Protein AF-A0A6C0AVW4-F1 (afdb_monomer_lite)

Secondary structure (DSSP, 8-state):
-----GGGT--HHHHHHH-HHHHHHHTT-HHHHHHHIIIIITTTT--SSHHHHHHHHTS---EEEEEEEEEEEE---SSSEEEEEEEE-SSSHHHHHHHHT-TT--EEEEETTEEEEEEE--S--TTPEEEEEEEEEEEEEP------HHHHHHHHHHHHHHHHHHHHHHHHHHHHHHHHHHHHHHHHHH-HHHHHHHHHHHHHHHHHHHHHHHHHHHHHHHHHHHHHHHHHHHHHHHHHHHHHHHHHHHHHHHHHHHHHHHHHHHHHHHHHHHHHHHHHHHHHHHHHHHHHHHHHHHHHHHHHHHHHHTTGGGSHHHHHHHHHHHHHHHHIIIIIHHHHHHHHHHHHTTSPPPTTT--

Radius of gyration: 63.04 Å; chains: 1; bounding box: 127×91×155 Å

pLDDT: mean 77.59, std 15.19, range [29.34, 97.88]

Foldseek 3Di:
DPPDDCPVVADLVQQCVVDVVCCVVPNSDSVSSVVCCVPPVVVVVHDRDPVRVVVVVPPDDFFDLDKDKDAQKDQDDDPFKHWDDKDFAQDVVVVSVVLVVDRFFQWWKDAHRMIITMGGDRDDDPPMDGHHRIMIIGTDTDPDDPADPVNVVVVVVVVVVVVVVVVVVCVVCVVVVVVVVVLVVCCVVPNDVVSVVVVVVVVVVVVVVVVVVVVVVVVVVVVVVVVVVVVVVVVVVVVVVVVVVVVVVVVVVVVVVVVVVVVVVVVVVVVVVVVVVVVVVVVVVVVVLVVVVVVLVVVLVVVVVVCVVVVVVVDVVVVVVNVCSVCVSVCCVPPVVVVVVVVVVVVVVVDDDDPPPDD

Organism: NCBI:txid1070528

Sequence (359 aa):
MVVKNYTDEFDPNYYMNKYPDIKNAYGTNSCDLFTHFQNYGASEGRFLNYSVEKESELDNPTFSQNYMQFDDFRINNDSSNTKIETKNYSNNDDCIQHCNDLDDCVGFTKNSNKCHFYSGTVYPNDGIEYKKNRTTFIRERINNTVCDADCKKDKKLKTLEEKYQKSLYNYNQAPEQLKNTKKKIIILKNGETYYEELYRKELEKSINITVKKVLTENKKKVEDTKNSINDFKQKYVLYKNHLNNYLDDIDKNNKVFEKNLYDAMTDKELDARKSYYESKEVENISWYSRVFTVLFYIIFVIYLILFVLNSAFKVPLNIVFLLFMCFFPLIWARVFLKYILLITNYLYNQIPRNVYYDI

Structure (mmCIF, N/CA/C/O backbone):
data_AF-A0A6C0AVW4-F1
#
_entry.id   AF-A0A6C0AVW4-F1
#
loop_
_atom_site.group_PDB
_atom_site.id
_atom_site.type_symbol
_atom_site.label_atom_id
_atom_site.label_alt_id
_atom_site.label_comp_id
_atom_site.label_asym_id
_atom_site.label_entity_id
_atom_site.label_seq_id
_atom_site.pdbx_PDB_ins_code
_atom_site.Cartn_x
_atom_site.Cartn_y
_atom_site.Cartn_z
_atom_site.occupancy
_atom_site.B_iso_or_equiv
_atom_site.auth_seq_id
_atom_site.auth_comp_id
_atom_site.auth_asym_id
_atom_site.auth_atom_id
_atom_site.pdbx_PDB_model_num
ATOM 1 N N . MET A 1 1 ? -19.151 -62.316 29.301 1.00 29.34 1 MET A N 1
ATOM 2 C CA . MET A 1 1 ? -20.556 -62.180 28.870 1.00 29.34 1 MET A CA 1
ATOM 3 C C . MET A 1 1 ? -21.229 -61.270 29.884 1.00 29.34 1 MET A C 1
ATOM 5 O O . MET A 1 1 ? -21.312 -61.653 31.042 1.00 29.34 1 MET A O 1
ATOM 9 N N . VAL A 1 2 ? -21.559 -60.032 29.512 1.00 31.31 2 VAL A N 1
ATOM 10 C CA . VAL A 1 2 ? -22.310 -59.136 30.405 1.00 31.31 2 VAL A CA 1
ATOM 11 C C . VAL A 1 2 ? -23.770 -59.544 30.266 1.00 31.31 2 VAL A C 1
ATOM 13 O O . VAL A 1 2 ? -24.369 -59.318 29.219 1.00 31.31 2 VAL A O 1
ATOM 16 N N . VAL A 1 3 ? -24.313 -60.225 31.272 1.00 32.97 3 VAL A N 1
ATOM 17 C CA . VAL A 1 3 ? -25.746 -60.527 31.327 1.00 32.97 3 VAL A CA 1
ATOM 18 C C . VAL A 1 3 ? -26.436 -59.209 31.669 1.00 32.97 3 VAL A C 1
ATOM 20 O O . VAL A 1 3 ? -26.338 -58.734 32.798 1.00 32.97 3 VAL A O 1
ATOM 23 N N . LYS A 1 4 ? -27.039 -58.558 30.670 1.00 42.28 4 LYS A N 1
ATOM 24 C CA . LYS A 1 4 ? -27.804 -57.324 30.870 1.00 42.28 4 LYS A CA 1
ATOM 25 C C . LYS A 1 4 ? -29.120 -57.717 31.548 1.00 42.28 4 LYS A C 1
ATOM 27 O O . LYS A 1 4 ? -29.873 -58.523 31.006 1.00 42.28 4 LYS A O 1
ATOM 32 N N . ASN A 1 5 ? -29.343 -57.236 32.769 1.00 44.88 5 ASN A N 1
ATOM 33 C CA . ASN A 1 5 ? -30.506 -57.613 33.563 1.00 44.88 5 ASN A CA 1
ATOM 34 C C . ASN A 1 5 ? -31.672 -56.670 33.237 1.00 44.88 5 ASN A C 1
ATOM 36 O O . ASN A 1 5 ? -31.722 -55.552 33.732 1.00 44.88 5 ASN A O 1
ATOM 40 N N . TYR A 1 6 ? -32.571 -57.106 32.357 1.00 56.53 6 TYR A N 1
ATOM 41 C CA . TYR A 1 6 ? -33.683 -56.288 31.853 1.00 56.53 6 TYR A CA 1
ATOM 42 C C . TYR A 1 6 ? -34.902 -56.242 32.793 1.00 56.53 6 TYR A C 1
ATOM 44 O O . TYR A 1 6 ? -35.910 -55.634 32.441 1.00 56.53 6 TYR A O 1
ATOM 52 N N . THR A 1 7 ? -34.842 -56.897 33.959 1.00 58.69 7 THR A N 1
ATOM 53 C CA . THR A 1 7 ? -35.995 -57.063 34.865 1.00 58.69 7 THR A CA 1
ATOM 54 C C . THR A 1 7 ? -36.556 -55.745 35.376 1.00 58.69 7 THR A C 1
ATOM 56 O O . THR A 1 7 ? -37.761 -55.644 35.580 1.00 58.69 7 THR A O 1
ATOM 59 N N . ASP A 1 8 ? -35.696 -54.743 35.545 1.00 63.16 8 ASP A N 1
ATOM 60 C CA . ASP A 1 8 ? -36.067 -53.469 36.167 1.00 63.16 8 ASP A CA 1
ATOM 61 C C . ASP A 1 8 ? -36.452 -52.409 35.119 1.00 63.16 8 ASP A C 1
ATOM 63 O O . ASP A 1 8 ? -37.051 -51.389 35.452 1.00 63.16 8 ASP A O 1
ATOM 67 N N . GLU A 1 9 ? -36.124 -52.654 33.845 1.00 71.94 9 GLU A N 1
ATOM 68 C CA . GLU A 1 9 ? -36.379 -51.734 32.732 1.00 71.94 9 GLU A CA 1
ATOM 69 C C . GLU A 1 9 ? -37.579 -52.163 31.874 1.00 71.94 9 GLU A C 1
ATOM 71 O O . GLU A 1 9 ? -38.152 -51.332 31.172 1.00 71.94 9 GLU A O 1
ATOM 76 N N . PHE A 1 10 ? -37.976 -53.437 31.901 1.00 82.00 10 PHE A N 1
ATOM 77 C CA . PHE A 1 10 ? -39.089 -53.936 31.095 1.00 82.00 10 PHE A CA 1
ATOM 78 C C . PHE A 1 10 ? -40.441 -53.425 31.609 1.00 82.00 10 PHE A C 1
ATOM 80 O O . PHE A 1 10 ? -40.785 -53.632 32.771 1.00 82.00 10 PHE A O 1
ATOM 87 N N . ASP A 1 11 ? -41.234 -52.814 30.725 1.00 85.25 11 ASP A N 1
ATOM 88 C CA . ASP A 1 11 ? -42.606 -52.387 31.011 1.00 85.25 11 ASP A CA 1
ATOM 89 C C . ASP A 1 11 ? -43.602 -53.343 30.323 1.00 85.25 11 ASP A C 1
ATOM 91 O O . ASP A 1 11 ? -43.845 -53.222 29.115 1.00 85.25 11 ASP A O 1
ATOM 95 N N . PRO A 1 12 ? -44.226 -54.281 31.068 1.00 79.12 12 PRO A N 1
ATOM 96 C CA . PRO A 1 12 ? -45.157 -55.253 30.497 1.00 79.12 12 PRO A CA 1
ATOM 97 C C . PRO A 1 12 ? -46.402 -54.607 29.886 1.00 79.12 12 PRO A C 1
ATOM 99 O O . PRO A 1 12 ? -46.952 -55.124 28.912 1.00 79.12 12 PRO A O 1
ATOM 102 N N . ASN A 1 13 ? -46.852 -53.475 30.439 1.00 82.69 13 ASN A N 1
ATOM 103 C CA . ASN A 1 13 ? -48.046 -52.787 29.961 1.00 82.69 13 ASN A CA 1
ATOM 104 C C . ASN A 1 13 ? -47.770 -52.102 28.627 1.00 82.69 13 ASN A C 1
ATOM 106 O O . ASN A 1 13 ? -48.585 -52.204 27.708 1.00 82.69 13 ASN A O 1
ATOM 110 N N . TYR A 1 14 ? -46.624 -51.431 28.505 1.00 89.25 14 TYR A N 1
ATOM 111 C CA . TYR A 1 14 ? -46.171 -50.894 27.226 1.00 89.25 14 TYR A CA 1
ATOM 112 C C . TYR A 1 14 ? -45.995 -52.021 26.202 1.00 89.25 14 TYR A C 1
ATOM 114 O O . TYR A 1 14 ? -46.583 -51.957 25.124 1.00 89.25 14 TYR A O 1
ATOM 122 N N . TYR A 1 15 ? -45.266 -53.082 26.561 1.00 86.25 15 TYR A N 1
ATOM 123 C CA . TYR A 1 15 ? -44.901 -54.158 25.641 1.00 86.25 15 TYR A CA 1
ATOM 124 C C . TYR A 1 15 ? -46.129 -54.877 25.066 1.00 86.25 15 TYR A C 1
ATOM 126 O O . TYR A 1 15 ? -46.268 -55.029 23.854 1.00 86.25 15 TYR A O 1
ATOM 134 N N . MET A 1 16 ? -47.084 -55.237 25.925 1.00 84.69 16 MET A N 1
ATOM 135 C CA . MET A 1 16 ? -48.352 -55.841 25.513 1.00 84.69 16 MET A CA 1
ATOM 136 C C . MET A 1 16 ? -49.187 -54.905 24.627 1.00 84.69 16 MET A C 1
ATOM 138 O O . MET A 1 16 ? -49.785 -55.338 23.646 1.00 84.69 16 MET A O 1
ATOM 142 N N . ASN A 1 17 ? -49.305 -53.625 24.990 1.00 84.94 17 ASN A N 1
ATOM 143 C CA . ASN A 1 17 ? -50.178 -52.706 24.257 1.00 84.94 17 ASN A CA 1
ATOM 144 C C . ASN A 1 17 ? -49.566 -52.249 22.927 1.00 84.94 17 ASN A C 1
ATOM 146 O O . ASN A 1 17 ? -50.313 -51.962 21.993 1.00 84.94 17 ASN A O 1
ATOM 150 N N . LYS A 1 18 ? -48.233 -52.215 22.830 1.00 90.62 18 LYS A N 1
ATOM 151 C CA . LYS A 1 18 ? -47.502 -51.887 21.604 1.00 90.62 18 LYS A CA 1
ATOM 152 C C . LYS A 1 18 ? -47.524 -53.027 20.586 1.00 90.62 18 LYS A C 1
ATOM 154 O O . LYS A 1 18 ? -47.557 -52.749 19.389 1.00 90.62 18 LYS A O 1
ATOM 159 N N . TYR A 1 19 ? -47.518 -54.278 21.051 1.00 91.31 19 TYR A N 1
ATOM 160 C CA . TYR A 1 19 ? -47.409 -55.475 20.215 1.00 91.31 19 TYR A CA 1
ATOM 161 C C . TYR A 1 19 ? -48.664 -56.367 20.331 1.00 91.31 19 TYR A C 1
ATOM 163 O O . TYR A 1 19 ? -48.719 -57.262 21.182 1.00 91.31 19 TYR A O 1
ATOM 171 N N . PRO A 1 20 ? -49.699 -56.142 19.488 1.00 87.06 20 PRO A N 1
ATOM 172 C CA . PRO A 1 20 ? -50.978 -56.853 19.580 1.00 87.06 20 PRO A CA 1
ATOM 173 C C . PRO A 1 20 ? -50.872 -58.368 19.374 1.00 87.06 20 PRO A C 1
ATOM 175 O O . PRO A 1 20 ? -51.656 -59.126 19.937 1.00 87.06 20 PRO A O 1
ATOM 178 N N . ASP A 1 21 ? -49.909 -58.816 18.573 1.00 89.75 21 ASP A N 1
ATOM 179 C CA . ASP A 1 21 ? -49.608 -60.228 18.339 1.00 89.75 21 ASP A CA 1
ATOM 180 C C . ASP A 1 21 ? -49.142 -60.926 19.622 1.00 89.75 21 ASP A C 1
ATOM 182 O O . ASP A 1 21 ? -49.643 -61.996 19.969 1.00 89.75 21 ASP A O 1
ATOM 186 N N . ILE A 1 22 ? -48.274 -60.261 20.385 1.00 90.88 22 ILE A N 1
ATOM 187 C CA . ILE A 1 22 ? -47.802 -60.746 21.682 1.00 90.88 22 ILE A CA 1
ATOM 188 C C . ILE A 1 22 ? -48.943 -60.742 22.704 1.00 90.88 22 ILE A C 1
ATOM 190 O O . ILE A 1 22 ? -49.122 -61.719 23.431 1.00 90.88 22 ILE A O 1
ATOM 194 N N . LYS A 1 23 ? -49.777 -59.694 22.712 1.00 87.56 23 LYS A N 1
ATOM 195 C CA . LYS A 1 23 ? -50.974 -59.615 23.565 1.00 87.56 23 LYS A CA 1
ATOM 196 C C . LYS A 1 23 ? -51.958 -60.755 23.309 1.00 87.56 23 LYS A C 1
ATOM 198 O O . LYS A 1 23 ? -52.519 -61.296 24.257 1.00 87.56 23 LYS A O 1
ATOM 203 N N . ASN A 1 24 ? -52.163 -61.132 22.049 1.00 87.62 24 ASN A N 1
ATOM 204 C CA . ASN A 1 24 ? -53.071 -62.219 21.689 1.00 87.62 24 ASN A CA 1
ATOM 205 C C . ASN A 1 24 ? -52.519 -63.601 22.076 1.00 87.62 24 ASN A C 1
ATOM 207 O O . ASN A 1 24 ? -53.301 -64.480 22.429 1.00 87.62 24 ASN A O 1
ATOM 211 N N . ALA A 1 25 ? -51.197 -63.795 22.022 1.00 87.81 25 ALA A N 1
ATOM 212 C CA . ALA A 1 25 ? -50.555 -65.074 22.329 1.00 87.81 25 ALA A CA 1
ATOM 213 C C . ALA A 1 25 ? -50.309 -65.300 23.834 1.00 87.81 25 ALA A C 1
ATOM 215 O O . ALA A 1 25 ? -50.511 -66.408 24.325 1.00 87.81 25 ALA A O 1
ATOM 216 N N . TYR A 1 26 ? -49.893 -64.259 24.562 1.00 82.75 26 TYR A N 1
ATOM 217 C CA . TYR A 1 26 ? -49.435 -64.353 25.958 1.00 82.75 26 TYR A CA 1
ATOM 218 C C . TYR A 1 26 ? -50.335 -63.603 26.958 1.00 82.75 26 TYR A C 1
ATOM 220 O O . TYR A 1 26 ? -50.133 -63.679 28.172 1.00 82.75 26 TYR A O 1
ATOM 228 N N . GLY A 1 27 ? -51.357 -62.889 26.476 1.00 79.81 27 GLY A N 1
ATOM 229 C CA . GLY A 1 27 ? -52.309 -62.174 27.322 1.00 79.81 27 GLY A CA 1
ATOM 230 C C . GLY A 1 27 ? -51.655 -61.059 28.140 1.00 79.81 27 GLY A C 1
ATOM 231 O O . GLY A 1 27 ? -50.847 -60.283 27.636 1.00 79.81 27 GLY A O 1
ATOM 232 N N . THR A 1 28 ? -52.036 -60.968 29.416 1.00 79.25 28 THR A N 1
ATOM 233 C CA . THR A 1 28 ? -51.580 -59.931 30.358 1.00 79.25 28 THR A CA 1
ATOM 234 C C . THR A 1 28 ? -50.539 -60.446 31.359 1.00 79.25 28 THR A C 1
ATOM 236 O O . THR A 1 28 ? -50.277 -59.774 32.356 1.00 79.25 28 THR A O 1
ATOM 239 N N . ASN A 1 29 ? -49.986 -61.653 31.172 1.00 82.62 29 ASN A N 1
ATOM 240 C CA . ASN A 1 29 ? -49.020 -62.218 32.116 1.00 82.62 29 ASN A CA 1
ATOM 241 C C . ASN A 1 29 ? -47.633 -61.593 31.912 1.00 82.62 29 ASN A C 1
ATOM 243 O O . ASN A 1 29 ? -46.908 -61.941 30.982 1.00 82.62 29 ASN A O 1
ATOM 247 N N . SER A 1 30 ? -47.239 -60.700 32.820 1.00 77.69 30 SER A N 1
ATOM 248 C CA . SER A 1 30 ? -45.963 -59.982 32.759 1.00 77.69 30 SER A CA 1
ATOM 249 C C . SER A 1 30 ? -44.732 -60.889 32.674 1.00 77.69 30 SER A C 1
ATOM 251 O O . SER A 1 30 ? -43.765 -60.521 32.009 1.00 77.69 30 SER A O 1
ATOM 253 N N . CYS A 1 31 ? -44.754 -62.070 33.304 1.00 75.81 31 CYS A N 1
ATOM 254 C CA . CYS A 1 31 ? -43.630 -63.009 33.253 1.00 75.81 31 CYS A CA 1
ATOM 255 C C . CYS A 1 31 ? -43.474 -63.637 31.861 1.00 75.81 31 CYS A C 1
ATOM 257 O O . CYS A 1 31 ? -42.354 -63.742 31.356 1.00 75.81 31 CYS A O 1
ATOM 259 N N . ASP A 1 32 ? -44.584 -64.000 31.219 1.00 77.19 32 ASP A N 1
ATOM 260 C CA . ASP A 1 32 ? -44.571 -64.602 29.882 1.00 77.19 32 ASP A CA 1
ATOM 261 C C . ASP A 1 32 ? -44.191 -63.561 28.815 1.00 77.19 32 ASP A C 1
ATOM 263 O O . ASP A 1 32 ? -43.387 -63.842 27.925 1.00 77.19 32 ASP A O 1
ATOM 267 N N . LEU A 1 33 ? -44.680 -62.323 28.964 1.00 81.94 33 LEU A N 1
ATOM 268 C CA . LEU A 1 33 ? -44.319 -61.180 28.117 1.00 81.94 33 LEU A CA 1
ATOM 269 C C . LEU A 1 33 ? -42.820 -60.855 28.196 1.00 81.94 33 LEU A C 1
ATOM 271 O O . LEU A 1 33 ? -42.175 -60.632 27.170 1.00 81.94 33 LEU A O 1
ATOM 275 N N . PHE A 1 34 ? -42.251 -60.862 29.404 1.00 82.38 34 PHE A N 1
ATOM 276 C CA . PHE A 1 34 ? -40.820 -60.634 29.597 1.00 82.38 34 PHE A CA 1
ATOM 277 C C . PHE A 1 34 ? -39.973 -61.778 29.030 1.00 82.38 34 PHE A C 1
ATOM 279 O O . PHE A 1 34 ? -38.987 -61.533 28.335 1.00 82.38 34 PHE A O 1
ATOM 286 N N . THR A 1 35 ? -40.396 -63.025 29.255 1.00 78.94 35 THR A N 1
ATOM 287 C CA . THR A 1 35 ? -39.742 -64.219 28.696 1.00 78.94 35 THR A CA 1
ATOM 288 C C . THR A 1 35 ? -39.706 -64.160 27.169 1.00 78.94 35 THR A C 1
ATOM 290 O O . THR A 1 35 ? -38.677 -64.455 26.559 1.00 78.94 35 THR A O 1
ATOM 293 N N . HIS A 1 36 ? -40.798 -63.716 26.536 1.00 89.31 36 HIS A N 1
ATOM 294 C CA . HIS A 1 36 ? -40.827 -63.484 25.095 1.00 89.31 36 HIS A CA 1
ATOM 295 C C . HIS A 1 36 ? -39.820 -62.407 24.671 1.00 89.31 36 HIS A C 1
ATOM 297 O O . HIS A 1 36 ? -39.036 -62.627 23.745 1.00 89.31 36 HIS A O 1
ATOM 303 N N . PHE A 1 37 ? -39.807 -61.252 25.346 1.00 85.19 37 PHE A N 1
ATOM 304 C CA . PHE A 1 37 ? -38.882 -60.168 25.014 1.00 85.19 37 PHE A CA 1
ATOM 305 C C . PHE A 1 37 ? -37.412 -60.608 25.083 1.00 85.19 37 PHE A C 1
ATOM 307 O O . PHE A 1 37 ? -36.643 -60.324 24.164 1.00 85.19 37 PHE A O 1
ATOM 314 N N . GLN A 1 38 ? -37.042 -61.341 26.137 1.00 79.75 38 GLN A N 1
ATOM 315 C CA . GLN A 1 38 ? -35.680 -61.837 26.336 1.00 79.75 38 GLN A CA 1
ATOM 316 C C . GLN A 1 38 ? -35.253 -62.853 25.274 1.00 79.75 38 GLN A C 1
ATOM 318 O O . GLN A 1 38 ? -34.117 -62.800 24.806 1.00 79.75 38 GLN A O 1
ATOM 323 N N . ASN A 1 39 ? -36.143 -63.777 24.907 1.00 76.75 39 ASN A N 1
ATOM 324 C CA . ASN A 1 39 ? -35.802 -64.866 23.993 1.00 76.75 39 ASN A CA 1
ATOM 325 C C . ASN A 1 39 ? -35.887 -64.456 22.515 1.00 76.75 39 ASN A C 1
ATOM 327 O O . ASN A 1 39 ? -35.113 -64.965 21.704 1.00 76.75 39 ASN A O 1
ATOM 331 N N . TYR A 1 40 ? -36.806 -63.547 22.169 1.00 84.50 40 TYR A N 1
ATOM 332 C CA . TYR A 1 40 ? -37.140 -63.213 20.777 1.00 84.50 40 TYR A CA 1
ATOM 333 C C . TYR A 1 40 ? -37.333 -61.714 20.542 1.00 84.50 40 TYR A C 1
ATOM 335 O O . TYR A 1 40 ? -36.860 -61.172 19.549 1.00 84.50 40 TYR A O 1
ATOM 343 N N . GLY A 1 41 ? -37.985 -61.000 21.460 1.00 83.00 41 GLY A N 1
ATOM 344 C CA . GLY A 1 41 ? -38.388 -59.615 21.211 1.00 83.00 41 GLY A CA 1
ATOM 345 C C . GLY A 1 41 ? -37.239 -58.660 20.882 1.00 83.00 41 GLY A C 1
ATOM 346 O O . GLY A 1 41 ? -37.372 -57.848 19.972 1.00 83.00 41 GLY A O 1
ATOM 347 N N . ALA A 1 42 ? -36.104 -58.769 21.575 1.00 73.50 42 ALA A N 1
ATOM 348 C CA . ALA A 1 42 ? -34.949 -57.916 21.297 1.00 73.50 42 ALA A CA 1
ATOM 349 C C . ALA A 1 42 ? -34.342 -58.163 19.900 1.00 73.50 42 ALA A C 1
ATOM 351 O O . ALA A 1 42 ? -33.932 -57.213 19.237 1.00 73.50 42 ALA A O 1
ATOM 352 N N . SER A 1 43 ? -34.297 -59.417 19.430 1.00 70.50 43 SER A N 1
ATOM 353 C CA . SER A 1 43 ? -33.779 -59.757 18.094 1.00 70.50 43 SER A CA 1
ATOM 354 C C . SER A 1 43 ? -34.781 -59.461 16.976 1.00 70.50 43 SER A C 1
ATOM 356 O O . SER A 1 43 ? -34.372 -59.178 15.854 1.00 70.50 43 SER A O 1
ATOM 358 N N . GLU A 1 44 ? -36.076 -59.447 17.290 1.00 78.19 44 GLU A N 1
ATOM 359 C CA . GLU A 1 44 ? -37.150 -58.976 16.406 1.00 78.19 44 GLU A CA 1
ATOM 360 C C . GLU A 1 44 ? -37.194 -57.442 16.265 1.00 78.19 44 GLU A C 1
ATOM 362 O O . GLU A 1 44 ? -38.004 -56.920 15.501 1.00 78.19 44 GLU A O 1
ATOM 367 N N . GLY A 1 45 ? -36.341 -56.708 16.992 1.00 78.69 45 GLY A N 1
ATOM 368 C CA . GLY A 1 45 ? -36.307 -55.244 16.972 1.00 78.69 45 GLY A CA 1
ATOM 369 C C . GLY A 1 45 ? -37.425 -54.588 17.785 1.00 78.69 45 GLY A C 1
ATOM 370 O O . GLY A 1 45 ? -37.795 -53.447 17.520 1.00 78.69 45 GLY A O 1
ATOM 371 N N . ARG A 1 46 ? -37.995 -55.299 18.764 1.00 87.50 46 ARG A N 1
ATOM 372 C CA . ARG A 1 46 ? -39.016 -54.754 19.664 1.00 87.50 46 ARG A CA 1
ATOM 373 C C . ARG A 1 46 ? -38.370 -53.997 20.822 1.00 87.50 46 ARG A C 1
ATOM 375 O O . ARG A 1 46 ? -37.298 -54.366 21.295 1.00 87.50 46 ARG A O 1
ATOM 382 N N . PHE A 1 47 ? -39.045 -52.969 21.318 1.00 85.81 47 PHE A N 1
ATOM 383 C CA . PHE A 1 47 ? -38.590 -52.146 22.434 1.00 85.81 47 PHE A CA 1
ATOM 384 C C . PHE A 1 47 ? -39.186 -52.637 23.747 1.00 85.81 47 PHE A C 1
ATOM 386 O O . PHE A 1 47 ? -40.336 -53.060 23.793 1.00 85.81 47 PHE A O 1
ATOM 393 N N . LEU A 1 48 ? -38.403 -52.577 24.822 1.00 84.00 48 LEU A N 1
ATOM 394 C CA . LEU A 1 48 ? -38.784 -53.090 26.144 1.00 84.00 48 LEU A CA 1
ATOM 395 C C . LEU A 1 48 ? -39.639 -52.125 26.976 1.00 84.00 48 LEU A C 1
ATOM 397 O O . LEU A 1 48 ? -40.344 -52.565 27.880 1.00 84.00 48 LEU A O 1
ATOM 401 N N . ASN A 1 49 ? -39.568 -50.825 26.685 1.00 82.75 49 ASN A N 1
ATOM 402 C CA . ASN A 1 49 ? -40.394 -49.785 27.291 1.00 82.75 49 ASN A CA 1
ATOM 403 C C . ASN A 1 49 ? -40.475 -48.556 26.363 1.00 82.75 49 ASN A C 1
ATOM 405 O O . ASN A 1 49 ? -39.712 -48.431 25.400 1.00 82.75 49 ASN A O 1
ATOM 409 N N . TYR A 1 50 ? -41.381 -47.632 26.687 1.00 76.88 50 TYR A N 1
ATOM 410 C CA . TYR A 1 50 ? -41.587 -46.390 25.936 1.00 76.88 50 TYR A CA 1
ATOM 411 C C . TYR A 1 50 ? -40.352 -45.479 25.900 1.00 76.88 50 TYR A C 1
ATOM 413 O O . TYR A 1 50 ? -40.093 -44.835 24.888 1.00 76.88 50 TYR A O 1
ATOM 421 N N . SER A 1 51 ? -39.590 -45.412 26.993 1.00 73.69 51 SER A N 1
ATOM 422 C CA . SER A 1 51 ? -38.408 -44.551 27.095 1.00 73.69 51 SER A CA 1
ATOM 423 C C . SER A 1 51 ? -37.302 -44.989 26.136 1.00 73.69 51 SER A C 1
ATOM 425 O O . SER A 1 51 ? -36.712 -44.138 25.487 1.00 73.69 51 SER A O 1
ATOM 427 N N . VAL A 1 52 ? -37.073 -46.299 25.995 1.00 73.81 52 VAL A N 1
ATOM 428 C CA . VAL A 1 52 ? -36.082 -46.884 25.078 1.00 73.81 52 VAL A CA 1
ATOM 429 C C . VAL A 1 52 ? -36.515 -46.723 23.620 1.00 73.81 52 VAL A C 1
ATOM 431 O O . VAL A 1 52 ? -35.684 -46.402 22.776 1.00 73.81 52 VAL A O 1
ATOM 434 N N . GLU A 1 53 ? -37.809 -46.890 23.317 1.00 74.50 53 GLU A N 1
ATOM 435 C CA . GLU A 1 53 ? -38.343 -46.568 21.984 1.00 74.50 53 GLU A CA 1
ATOM 436 C C . GLU A 1 53 ? -38.099 -45.090 21.654 1.00 74.50 53 GLU A C 1
ATOM 438 O O . GLU A 1 53 ? -37.493 -44.777 20.631 1.00 74.50 53 GLU A O 1
ATOM 443 N N . LYS A 1 54 ? -38.464 -44.179 22.562 1.00 65.12 54 LYS A N 1
ATOM 444 C CA . LYS A 1 54 ? -38.237 -42.744 22.365 1.00 65.12 54 LYS A CA 1
ATOM 445 C C . LYS A 1 54 ? -36.770 -42.357 22.257 1.00 65.12 54 LYS A C 1
ATOM 447 O O . LYS A 1 54 ? -36.446 -41.456 21.493 1.00 65.12 54 LYS A O 1
ATOM 452 N N . GLU A 1 55 ? -35.893 -43.004 23.012 1.00 56.97 55 GLU A N 1
ATOM 453 C CA . GLU A 1 55 ? -34.449 -42.783 22.933 1.00 56.97 55 GLU A CA 1
ATOM 454 C C . GLU A 1 55 ? -33.904 -43.195 21.556 1.00 56.97 55 GLU A C 1
ATOM 456 O O . GLU A 1 55 ? -33.077 -42.478 21.005 1.00 56.97 55 GLU A O 1
ATOM 461 N N . SER A 1 56 ? -34.454 -44.252 20.941 1.00 55.25 56 SER A N 1
ATOM 462 C CA . SER A 1 56 ? -34.130 -44.639 19.557 1.00 55.25 56 SER A CA 1
ATOM 463 C C . SER A 1 56 ? -34.753 -43.732 18.480 1.00 55.25 56 SER A C 1
ATOM 465 O O . SER A 1 56 ? -34.196 -43.590 17.395 1.00 55.25 56 SER A O 1
ATOM 467 N N . GLU A 1 57 ? -35.881 -43.073 18.771 1.00 46.62 57 GLU A N 1
ATOM 468 C CA . GLU A 1 57 ? -36.502 -42.065 17.892 1.00 46.62 57 GLU A CA 1
ATOM 469 C C . GLU A 1 57 ? -35.773 -40.702 17.944 1.00 46.62 57 GLU A C 1
ATOM 471 O O . GLU A 1 57 ? -35.910 -39.887 17.032 1.00 46.62 57 GLU A O 1
ATOM 476 N N . LEU A 1 58 ? -34.977 -40.446 18.992 1.00 46.22 58 LEU A N 1
ATOM 477 C CA . LEU A 1 58 ? -34.222 -39.203 19.228 1.00 46.22 58 LEU A CA 1
ATOM 478 C C . LEU A 1 58 ? -32.839 -39.159 18.540 1.00 46.22 58 LEU A C 1
ATOM 480 O O . LEU A 1 58 ? -32.129 -38.158 18.662 1.00 46.22 58 LEU A O 1
ATOM 484 N N . ASP A 1 59 ? -32.486 -40.183 17.760 1.00 44.34 59 ASP A N 1
ATOM 485 C CA . ASP A 1 59 ? -31.218 -40.291 17.023 1.00 44.34 59 ASP A CA 1
ATOM 486 C C . ASP A 1 59 ? -31.156 -39.474 15.708 1.00 44.34 59 ASP A C 1
ATOM 488 O O . ASP A 1 59 ? -30.230 -39.655 14.915 1.00 44.34 59 ASP A O 1
ATOM 492 N N . ASN A 1 60 ? -32.082 -38.535 15.444 1.00 49.50 60 ASN A N 1
ATOM 493 C CA . ASN A 1 60 ? -31.949 -37.645 14.276 1.00 49.50 60 ASN A CA 1
ATOM 494 C C . ASN A 1 60 ? -32.661 -36.275 14.409 1.00 49.50 60 ASN A C 1
ATOM 496 O O . ASN A 1 60 ? -33.792 -36.102 13.952 1.00 49.50 60 ASN A O 1
ATOM 500 N N . PRO A 1 61 ? -31.992 -35.263 14.994 1.00 45.84 61 PRO A N 1
ATOM 501 C CA . PRO A 1 61 ? -31.918 -33.977 14.294 1.00 45.84 61 PRO A CA 1
ATOM 502 C C . PRO A 1 61 ? -30.510 -33.355 14.351 1.00 45.84 61 PRO A C 1
ATOM 504 O O . PRO A 1 61 ? -29.890 -33.214 15.404 1.00 45.84 61 PRO A O 1
ATOM 507 N N . THR A 1 62 ? -30.002 -32.944 13.190 1.00 50.03 62 THR A N 1
ATOM 508 C CA . THR A 1 62 ? -28.606 -32.539 12.945 1.00 50.03 62 THR A CA 1
ATOM 509 C C . THR A 1 62 ? -28.275 -31.073 13.271 1.00 50.03 62 THR A C 1
ATOM 511 O O . THR A 1 62 ? -27.110 -30.680 13.151 1.00 50.03 62 THR A O 1
ATOM 514 N N . PHE A 1 63 ? -29.238 -30.243 13.702 1.00 53.66 63 PHE A N 1
ATOM 515 C CA . PHE A 1 63 ? -29.027 -28.793 13.850 1.00 53.66 63 PHE A CA 1
ATOM 516 C C . PHE A 1 63 ? -29.714 -28.165 15.073 1.00 53.66 63 PHE A C 1
ATOM 518 O O . PHE A 1 63 ? -30.832 -28.517 15.436 1.00 53.66 63 PHE A O 1
ATOM 525 N N . SER A 1 64 ? -29.024 -27.208 15.702 1.00 58.56 64 SER A N 1
ATOM 526 C CA . SER A 1 64 ? -29.496 -26.426 16.852 1.00 58.56 64 SER A CA 1
ATOM 527 C C . SER A 1 64 ? -30.484 -25.345 16.426 1.00 58.56 64 SER A C 1
ATOM 529 O O . SER A 1 64 ? -30.388 -24.811 15.322 1.00 58.56 64 SER A O 1
ATOM 531 N N . GLN A 1 65 ? -31.373 -24.950 17.343 1.00 62.84 65 GLN A N 1
ATOM 532 C CA . GLN A 1 65 ? -32.206 -23.748 17.195 1.00 62.84 65 GLN A CA 1
ATOM 533 C C . GLN A 1 65 ? -31.415 -22.441 17.404 1.00 62.84 65 GLN A C 1
ATOM 535 O O . GLN A 1 65 ? -31.953 -21.354 17.198 1.00 62.84 65 GLN A O 1
ATOM 540 N N . ASN A 1 66 ? -30.134 -22.528 17.777 1.00 66.94 66 ASN A N 1
ATOM 541 C CA . ASN A 1 66 ? -29.236 -21.380 17.870 1.00 66.94 66 ASN A CA 1
ATOM 542 C C . ASN A 1 66 ? -28.639 -21.030 16.504 1.00 66.94 66 ASN A C 1
ATOM 544 O O . ASN A 1 66 ? -28.136 -21.906 15.796 1.00 66.94 66 ASN A O 1
ATOM 548 N N . TYR A 1 67 ? -28.605 -19.734 16.185 1.00 76.69 67 TYR A N 1
ATOM 549 C CA . TYR A 1 67 ? -27.998 -19.206 14.965 1.00 76.69 67 TYR A CA 1
ATOM 550 C C . TYR A 1 67 ? -26.854 -18.249 15.287 1.00 76.69 67 TYR A C 1
ATOM 552 O O . TYR A 1 67 ? -26.992 -17.336 16.100 1.00 76.69 67 TYR A O 1
ATOM 560 N N . MET A 1 68 ? -25.746 -18.415 14.576 1.00 77.50 68 MET A N 1
ATOM 561 C CA . MET A 1 68 ? -24.673 -17.434 14.489 1.00 77.50 68 MET A CA 1
ATOM 562 C C . MET A 1 68 ? -24.966 -16.473 13.339 1.00 77.50 68 MET A C 1
ATOM 564 O O . MET A 1 68 ? -25.212 -16.907 12.211 1.00 77.50 68 MET A O 1
ATOM 568 N N . GLN A 1 69 ? -24.927 -15.174 13.627 1.00 84.50 69 GLN A N 1
ATOM 569 C CA . GLN A 1 69 ? -25.068 -14.120 12.629 1.00 84.50 69 GLN A CA 1
ATOM 570 C C . GLN A 1 69 ? -23.694 -13.659 12.153 1.00 84.50 69 GLN A C 1
ATOM 572 O O . GLN A 1 69 ? -22.805 -13.381 12.957 1.00 84.50 69 GLN A O 1
ATOM 577 N N . PHE A 1 70 ? -23.564 -13.498 10.842 1.00 78.69 70 PHE A N 1
ATOM 578 C CA . PHE A 1 70 ? -22.396 -12.913 10.220 1.00 78.69 70 PHE A CA 1
ATOM 579 C C . PHE A 1 70 ? -22.786 -11.850 9.200 1.00 78.69 70 PHE A C 1
ATOM 581 O O . PHE A 1 70 ? -23.675 -12.063 8.369 1.00 78.69 70 PHE A O 1
ATOM 588 N N . ASP A 1 71 ? -22.075 -10.731 9.235 1.00 77.62 71 ASP A N 1
ATOM 589 C CA . ASP A 1 71 ? -22.264 -9.634 8.296 1.00 77.62 71 ASP A CA 1
ATOM 590 C C . ASP A 1 71 ? -21.226 -9.699 7.164 1.00 77.62 71 ASP A C 1
ATOM 592 O O . ASP A 1 71 ? -20.124 -10.225 7.320 1.00 77.62 71 ASP A O 1
ATOM 596 N N . ASP A 1 72 ? -21.598 -9.153 6.007 1.00 74.69 72 ASP A N 1
ATOM 597 C CA . ASP A 1 72 ? -20.733 -8.924 4.845 1.00 74.69 72 ASP A CA 1
ATOM 598 C C . ASP A 1 72 ? -20.248 -10.166 4.075 1.00 74.69 72 ASP A C 1
ATOM 600 O O . ASP A 1 72 ? -19.345 -10.056 3.240 1.00 74.69 72 ASP A O 1
ATOM 604 N N . PHE A 1 73 ? -20.891 -11.329 4.234 1.00 73.75 73 PHE A N 1
ATOM 605 C CA . PHE A 1 73 ? -20.657 -12.475 3.346 1.00 73.75 73 PHE A CA 1
ATOM 606 C C . PHE A 1 73 ? -21.917 -13.224 2.913 1.00 73.75 73 PHE A C 1
ATOM 608 O O . PHE A 1 73 ? -22.983 -13.146 3.532 1.00 73.75 73 PHE A O 1
ATOM 615 N N . ARG A 1 74 ? -21.785 -13.966 1.808 1.00 74.19 74 ARG A N 1
ATOM 616 C CA . ARG A 1 74 ? -22.842 -14.788 1.213 1.00 74.19 74 ARG A CA 1
ATOM 617 C C . ARG A 1 74 ? -22.395 -16.246 1.092 1.00 74.19 74 ARG A C 1
ATOM 619 O O . ARG A 1 74 ? -21.296 -16.510 0.617 1.00 74.19 74 ARG A O 1
ATOM 626 N N . ILE A 1 75 ? -23.302 -17.169 1.413 1.00 71.88 75 ILE A N 1
ATOM 627 C CA . ILE A 1 75 ? -23.150 -18.594 1.102 1.00 71.88 75 ILE A CA 1
ATOM 628 C C . ILE A 1 75 ? -23.298 -18.792 -0.413 1.00 71.88 75 ILE A C 1
ATOM 630 O O . ILE A 1 75 ? -24.241 -18.284 -1.042 1.00 71.88 75 ILE A O 1
ATOM 634 N N . ASN A 1 76 ? -22.352 -19.514 -1.001 1.00 68.12 76 ASN A N 1
ATOM 635 C CA . ASN A 1 76 ? -22.364 -19.870 -2.411 1.00 68.12 76 ASN A CA 1
ATOM 636 C C . ASN A 1 76 ? -22.861 -21.303 -2.601 1.00 68.12 76 ASN A C 1
ATOM 638 O O . ASN A 1 76 ? -22.850 -22.110 -1.679 1.00 68.12 76 ASN A O 1
ATOM 642 N N . ASN A 1 77 ? -23.347 -21.583 -3.808 1.00 70.19 77 ASN A N 1
ATOM 643 C CA . ASN A 1 77 ? -23.682 -22.941 -4.209 1.00 70.19 77 ASN A CA 1
ATOM 644 C C . ASN A 1 77 ? -22.391 -23.588 -4.720 1.00 70.19 77 ASN A C 1
ATOM 646 O O . ASN A 1 77 ? -21.855 -23.121 -5.726 1.00 70.19 77 ASN A O 1
ATOM 650 N N . ASP A 1 78 ? -21.880 -24.597 -4.027 1.00 68.69 78 ASP A N 1
ATOM 651 C CA . ASP A 1 78 ? -20.618 -25.263 -4.356 1.00 68.69 78 ASP A CA 1
ATOM 652 C C . ASP A 1 78 ? -20.681 -26.764 -4.023 1.00 68.69 78 ASP A C 1
ATOM 654 O O . ASP A 1 78 ? -21.743 -27.300 -3.716 1.00 68.69 78 ASP A O 1
ATOM 658 N N . SER A 1 79 ? -19.552 -27.473 -4.105 1.00 60.00 79 SER A N 1
ATOM 659 C CA . SER A 1 79 ? -19.485 -28.909 -3.794 1.00 60.00 79 SER A CA 1
ATOM 660 C C . SER A 1 79 ? -19.847 -29.256 -2.344 1.00 60.00 79 SER A C 1
ATOM 662 O O . SER A 1 79 ? -20.066 -30.424 -2.037 1.00 60.00 79 SER A O 1
ATOM 664 N N . SER A 1 80 ? -19.864 -28.267 -1.451 1.00 59.22 80 SER A N 1
ATOM 665 C CA . SER A 1 80 ? -20.081 -28.409 -0.011 1.00 59.22 80 SER A CA 1
ATOM 666 C C . SER A 1 80 ? -21.419 -27.833 0.467 1.00 59.22 80 SER A C 1
ATOM 668 O O . SER A 1 80 ? -21.889 -28.214 1.538 1.00 59.22 80 SER A O 1
ATOM 670 N N . ASN A 1 81 ? -22.046 -26.961 -0.330 1.00 72.25 81 ASN A N 1
ATOM 671 C CA . ASN A 1 81 ? -23.267 -26.238 0.002 1.00 72.25 81 ASN A CA 1
ATOM 672 C C . ASN A 1 81 ? -24.255 -26.247 -1.160 1.00 72.25 81 ASN A C 1
ATOM 674 O O . ASN A 1 81 ? -23.945 -25.756 -2.246 1.00 72.25 81 ASN A O 1
ATOM 678 N N . THR A 1 82 ? -25.472 -26.729 -0.908 1.00 79.94 82 THR A N 1
ATOM 679 C CA . THR A 1 82 ? -26.550 -26.742 -1.902 1.00 79.94 82 THR A CA 1
ATOM 680 C C . THR A 1 82 ? -27.610 -25.715 -1.541 1.00 79.94 82 THR A C 1
ATOM 682 O O . THR A 1 82 ? -28.148 -25.707 -0.438 1.00 79.94 82 THR A O 1
ATOM 685 N N . LYS A 1 83 ? -27.935 -24.820 -2.474 1.00 87.00 83 LYS A N 1
ATOM 686 C CA . LYS A 1 83 ? -29.054 -23.892 -2.312 1.00 87.00 83 LYS A CA 1
ATOM 687 C C . LYS A 1 83 ? -30.368 -24.670 -2.380 1.00 87.00 83 LYS A C 1
ATOM 689 O O . LYS A 1 83 ? -30.707 -25.186 -3.440 1.00 87.00 83 LYS A O 1
ATOM 694 N N . ILE A 1 84 ? -31.118 -24.666 -1.282 1.00 88.00 84 ILE A N 1
ATOM 695 C CA . ILE A 1 84 ? -32.424 -25.324 -1.175 1.00 88.00 84 ILE A CA 1
ATOM 696 C C . ILE A 1 84 ? -33.454 -24.487 -1.935 1.00 88.00 84 ILE A C 1
ATOM 698 O O . ILE A 1 84 ? -33.956 -24.877 -2.985 1.00 88.00 84 ILE A O 1
ATOM 702 N N . GLU A 1 85 ? -33.731 -23.275 -1.443 1.00 90.56 85 GLU A N 1
ATOM 703 C CA . GLU A 1 85 ? -34.745 -22.410 -2.037 1.00 90.56 85 GLU A CA 1
ATOM 704 C C . GLU A 1 85 ? -34.557 -20.920 -1.705 1.00 90.56 85 GLU A C 1
ATOM 706 O O . GLU A 1 85 ? -33.534 -20.464 -1.183 1.00 90.56 85 GLU A O 1
ATOM 711 N N . THR A 1 86 ? -35.513 -20.090 -2.121 1.00 92.25 86 THR A N 1
ATOM 712 C CA . THR A 1 86 ? -35.546 -18.658 -1.810 1.00 92.25 86 THR A CA 1
ATOM 713 C C . THR A 1 86 ? -36.967 -18.218 -1.520 1.00 92.25 86 THR A C 1
ATOM 715 O O . THR A 1 86 ? -37.854 -18.451 -2.339 1.00 92.25 86 THR A O 1
ATOM 718 N N . LYS A 1 87 ? -37.164 -17.526 -0.397 1.00 94.00 87 LYS A N 1
ATOM 719 C CA . LYS A 1 87 ? -38.460 -16.972 0.012 1.00 94.00 87 LYS A CA 1
ATOM 720 C C . LYS A 1 87 ? -38.364 -15.475 0.266 1.00 94.00 87 LYS A C 1
ATOM 722 O O . LYS A 1 87 ? -37.282 -14.950 0.540 1.00 94.00 87 LYS A O 1
ATOM 727 N N . ASN A 1 88 ? -39.503 -14.798 0.152 1.00 92.88 88 ASN A N 1
ATOM 728 C CA . ASN A 1 88 ? -39.612 -13.376 0.439 1.00 92.88 88 ASN A CA 1
ATOM 729 C C . ASN A 1 88 ? -40.118 -13.187 1.872 1.00 92.88 88 ASN A C 1
ATOM 731 O O . ASN A 1 88 ? -41.297 -13.405 2.132 1.00 92.88 88 ASN A O 1
ATOM 735 N N . TYR A 1 89 ? -39.232 -12.760 2.764 1.00 91.81 89 TYR A N 1
ATOM 736 C CA . TYR A 1 89 ? -39.528 -12.474 4.165 1.00 91.81 89 TYR A CA 1
ATOM 737 C C . TYR A 1 89 ? -38.853 -11.162 4.559 1.00 91.81 89 TYR A C 1
ATOM 739 O O . TYR A 1 89 ? -37.706 -10.904 4.183 1.00 91.81 89 TYR A O 1
ATOM 747 N N . SER A 1 90 ? -39.573 -10.319 5.297 1.00 83.31 90 SER A N 1
ATOM 748 C CA . SER A 1 90 ? -39.098 -8.984 5.681 1.00 83.31 90 SER A CA 1
ATOM 749 C C . SER A 1 90 ? -38.270 -9.009 6.973 1.00 83.31 90 SER A C 1
ATOM 751 O O . SER A 1 90 ? -37.271 -8.292 7.092 1.00 83.31 90 SER A O 1
ATOM 753 N N . ASN A 1 91 ? -38.649 -9.845 7.941 1.00 86.12 91 ASN A N 1
ATOM 754 C CA . ASN A 1 91 ? -37.969 -9.998 9.231 1.00 86.12 91 ASN A CA 1
ATOM 755 C C . ASN A 1 91 ? -36.951 -11.162 9.186 1.00 86.12 91 ASN A C 1
ATOM 757 O O . ASN A 1 91 ? -36.838 -11.874 8.189 1.00 86.12 91 ASN A O 1
ATOM 761 N N . ASN A 1 92 ? -36.143 -11.303 10.238 1.00 84.94 92 ASN A N 1
ATOM 762 C CA . ASN A 1 92 ? -35.210 -12.430 10.357 1.00 84.94 92 ASN A CA 1
ATOM 763 C C . ASN A 1 92 ? -35.900 -13.658 10.963 1.00 84.94 92 ASN A C 1
ATOM 765 O O . ASN A 1 92 ? -35.549 -14.778 10.604 1.00 84.94 92 ASN A O 1
ATOM 769 N N . ASP A 1 93 ? -36.892 -13.437 11.826 1.00 85.94 93 ASP A N 1
ATOM 770 C CA . ASP A 1 93 ? -37.604 -14.491 12.548 1.00 85.94 93 ASP A CA 1
ATOM 771 C C . ASP A 1 93 ? -38.384 -15.410 11.603 1.00 85.94 93 ASP A C 1
ATOM 773 O O . ASP A 1 93 ? -38.296 -16.626 11.750 1.00 85.94 93 ASP A O 1
ATOM 777 N N . ASP A 1 94 ? -39.042 -14.872 10.565 1.00 88.94 94 ASP A N 1
ATOM 778 C CA . ASP A 1 94 ? -39.738 -15.706 9.575 1.00 88.94 94 ASP A CA 1
ATOM 779 C C . ASP A 1 94 ? -38.734 -16.552 8.779 1.00 88.94 94 ASP A C 1
ATOM 781 O O . ASP A 1 94 ? -39.019 -17.694 8.433 1.00 88.94 94 ASP A O 1
ATOM 785 N N . CYS A 1 95 ? -37.529 -16.032 8.512 1.00 88.69 95 CYS A N 1
ATOM 786 C CA . CYS A 1 95 ? -36.484 -16.812 7.849 1.00 88.69 95 CYS A CA 1
ATOM 787 C C . CYS A 1 95 ? -35.919 -17.901 8.763 1.00 88.69 95 CYS A C 1
ATOM 789 O O . CYS A 1 95 ? -35.674 -19.013 8.305 1.00 88.69 95 CYS A O 1
ATOM 791 N N . ILE A 1 96 ? -35.731 -17.609 10.049 1.00 86.56 96 ILE A N 1
ATOM 792 C CA . ILE A 1 96 ? -35.299 -18.596 11.043 1.00 86.56 96 ILE A CA 1
ATOM 793 C C . ILE A 1 96 ? -36.336 -19.709 11.159 1.00 86.56 96 ILE A C 1
ATOM 795 O O . ILE A 1 96 ? -35.973 -20.881 11.074 1.00 86.56 96 ILE A O 1
ATOM 799 N N . GLN A 1 97 ? -37.611 -19.349 11.299 1.00 84.81 97 GLN A N 1
ATOM 800 C CA . GLN A 1 97 ? -38.693 -20.315 11.414 1.00 84.81 97 GLN A CA 1
ATOM 801 C C . GLN A 1 97 ? -38.800 -21.169 10.154 1.00 84.81 97 GLN A C 1
ATOM 803 O O . GLN A 1 97 ? -38.806 -22.388 10.246 1.00 84.81 97 GLN A O 1
ATOM 808 N N . HIS A 1 98 ? -38.763 -20.545 8.978 1.00 86.69 98 HIS A N 1
ATOM 809 C CA . HIS A 1 98 ? -38.828 -21.275 7.718 1.00 86.69 98 HIS A CA 1
ATOM 810 C C . HIS A 1 98 ? -37.637 -22.216 7.526 1.00 86.69 98 HIS A C 1
ATOM 812 O O . HIS A 1 98 ? -37.798 -23.334 7.057 1.00 86.69 98 HIS A O 1
ATOM 818 N N . CYS A 1 99 ? -36.433 -21.805 7.931 1.00 84.75 99 CYS A N 1
ATOM 819 C CA . CYS A 1 99 ? -35.307 -22.729 7.980 1.00 84.75 99 CYS A CA 1
ATOM 820 C C . CYS A 1 99 ? -35.608 -23.865 8.971 1.00 84.75 99 CYS A C 1
ATOM 822 O O . CYS A 1 99 ? -35.221 -24.999 8.709 1.00 84.75 99 CYS A O 1
ATOM 824 N N . ASN A 1 100 ? -36.224 -23.604 10.141 1.00 80.88 100 ASN A N 1
ATOM 825 C CA . ASN A 1 100 ? -36.515 -24.611 11.197 1.00 80.88 100 ASN A CA 1
ATOM 826 C C . ASN A 1 100 ? -37.488 -25.676 10.718 1.00 80.88 100 ASN A C 1
ATOM 828 O O . ASN A 1 100 ? -37.365 -26.824 11.131 1.00 80.88 100 ASN A O 1
ATOM 832 N N . ASP A 1 101 ? -38.361 -25.298 9.797 1.00 79.88 101 ASP A N 1
ATOM 833 C CA . ASP A 1 101 ? -39.307 -26.195 9.151 1.00 79.88 101 ASP A CA 1
ATOM 834 C C . ASP A 1 101 ? -38.662 -27.028 8.017 1.00 79.88 101 ASP A C 1
ATOM 836 O O . ASP A 1 101 ? -39.295 -27.941 7.495 1.00 79.88 101 ASP A O 1
ATOM 840 N N . LEU A 1 102 ? -37.414 -26.729 7.621 1.00 78.44 102 LEU A N 1
ATOM 841 C CA . LEU A 1 102 ? -36.643 -27.480 6.623 1.00 78.44 102 LEU A CA 1
ATOM 842 C C . LEU A 1 102 ? -35.661 -28.451 7.299 1.00 78.44 102 LEU A C 1
ATOM 844 O O . LEU A 1 102 ? -34.755 -28.030 8.028 1.00 78.44 102 LEU A O 1
ATOM 848 N N . ASP A 1 103 ? -35.786 -29.738 6.969 1.00 70.88 103 ASP A N 1
ATOM 849 C CA . ASP A 1 103 ? -35.003 -30.832 7.565 1.00 70.88 103 ASP A CA 1
ATOM 850 C C . ASP A 1 103 ? -33.483 -30.702 7.343 1.00 70.88 103 ASP A C 1
ATOM 852 O O . ASP A 1 103 ? -32.683 -31.072 8.202 1.00 70.88 103 ASP A O 1
ATOM 856 N N . ASP A 1 104 ? -33.059 -30.155 6.201 1.00 76.62 104 ASP A N 1
ATOM 857 C CA . ASP A 1 104 ? -31.655 -30.068 5.781 1.00 76.62 104 ASP A CA 1
ATOM 858 C C . ASP A 1 104 ? -31.084 -28.641 5.828 1.00 76.62 104 ASP A C 1
ATOM 860 O O . ASP A 1 104 ? -29.941 -28.408 5.418 1.00 76.62 104 ASP A O 1
ATOM 864 N N . CYS A 1 105 ? -31.846 -27.671 6.343 1.00 82.38 105 CYS A N 1
ATOM 865 C CA . CYS A 1 105 ? -31.404 -26.283 6.381 1.00 82.38 105 CYS A CA 1
ATOM 866 C C . CYS A 1 105 ? -30.326 -26.073 7.449 1.00 82.38 105 CYS A C 1
ATOM 868 O O . CYS A 1 105 ? -30.560 -26.176 8.653 1.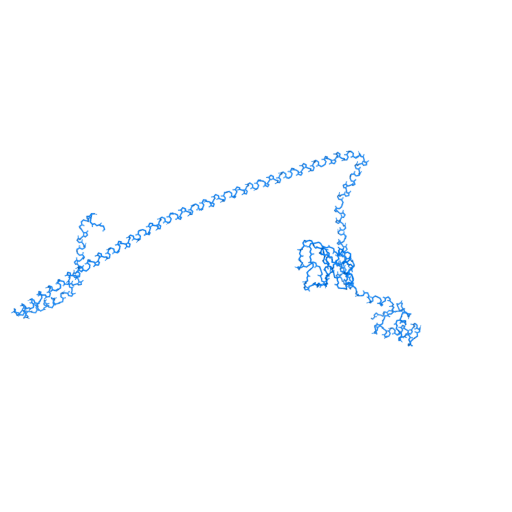00 82.38 105 CYS A O 1
ATOM 870 N N . VAL A 1 106 ? -29.123 -25.725 7.001 1.00 79.81 106 VAL A N 1
ATOM 871 C CA . VAL A 1 106 ? -27.972 -25.438 7.874 1.00 79.81 106 VAL A CA 1
ATOM 872 C C . VAL A 1 106 ? -27.814 -23.936 8.094 1.00 79.81 106 VAL A C 1
ATOM 874 O O . VAL A 1 106 ? -27.209 -23.496 9.070 1.00 79.81 106 VAL A O 1
ATOM 877 N N . GLY A 1 107 ? -28.384 -23.122 7.208 1.00 87.38 107 GLY A N 1
ATOM 878 C CA . GLY A 1 107 ? -28.373 -21.675 7.331 1.00 87.38 107 GLY A CA 1
ATOM 879 C C . GLY A 1 107 ? -28.987 -20.969 6.130 1.00 87.38 107 GLY A C 1
ATOM 880 O O . GLY A 1 107 ? -29.401 -21.588 5.147 1.00 87.38 107 GLY A O 1
ATOM 881 N N . PHE A 1 108 ? -29.032 -19.642 6.198 1.00 89.56 108 PHE A N 1
ATOM 882 C CA . PHE A 1 108 ? -29.553 -18.806 5.126 1.00 89.56 108 PHE A CA 1
ATOM 883 C C . PHE A 1 108 ? -28.817 -17.472 5.002 1.00 89.56 108 PHE A C 1
ATOM 885 O O . PHE A 1 108 ? -28.323 -16.918 5.979 1.00 89.56 108 PHE A O 1
ATOM 892 N N . THR A 1 109 ? -28.788 -16.912 3.792 1.00 89.81 109 THR A N 1
ATOM 893 C CA . THR A 1 109 ? -28.332 -15.536 3.544 1.00 89.81 109 THR A CA 1
ATOM 894 C C . THR A 1 109 ? -29.526 -14.640 3.236 1.00 89.81 109 THR A C 1
ATOM 896 O O . THR A 1 109 ? -30.285 -14.912 2.300 1.00 89.81 109 THR A O 1
ATOM 899 N N . LYS A 1 110 ? -29.653 -13.531 3.967 1.00 88.88 110 LYS A N 1
ATOM 900 C CA . LYS A 1 110 ? -30.665 -12.496 3.754 1.00 88.88 110 LYS A CA 1
ATOM 901 C C . LYS A 1 110 ? -30.125 -11.344 2.904 1.00 88.88 110 LYS A C 1
ATOM 903 O O . LYS A 1 110 ? -29.021 -10.843 3.120 1.00 88.88 110 LYS A O 1
ATOM 908 N N . ASN A 1 111 ? -30.934 -10.912 1.942 1.00 87.50 111 ASN A N 1
ATOM 909 C CA . ASN A 1 111 ? -30.711 -9.737 1.106 1.00 87.50 111 ASN A CA 1
ATOM 910 C C . ASN A 1 111 ? -32.009 -8.918 1.029 1.00 87.50 111 ASN A C 1
ATOM 912 O O . ASN A 1 111 ? -32.941 -9.293 0.311 1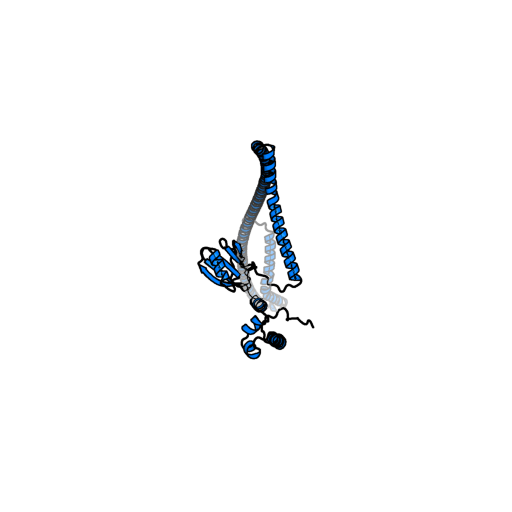.00 87.50 111 ASN A O 1
ATOM 916 N N . SER A 1 112 ? -32.077 -7.821 1.784 1.00 85.62 112 SER A N 1
ATOM 917 C CA . SER A 1 112 ? -33.301 -7.027 1.972 1.00 85.62 112 SER A CA 1
ATOM 918 C C . SER A 1 112 ? -34.483 -7.912 2.398 1.00 85.62 112 SER A C 1
ATOM 920 O O . SER A 1 112 ? -34.436 -8.447 3.497 1.00 85.62 112 SER A O 1
ATOM 922 N N . ASN A 1 113 ? -35.490 -8.126 1.542 1.00 89.25 113 ASN A N 1
ATOM 923 C CA . ASN A 1 113 ? -36.677 -8.937 1.852 1.00 89.25 113 ASN A CA 1
ATOM 924 C C . ASN A 1 113 ? -36.605 -10.363 1.277 1.00 89.25 113 ASN A C 1
ATOM 926 O O . ASN A 1 113 ? -37.638 -10.987 1.057 1.00 89.25 113 ASN A O 1
ATOM 930 N N . LYS A 1 114 ? -35.410 -10.860 0.933 1.00 91.69 114 LYS A N 1
ATOM 931 C CA . LYS A 1 114 ? -35.212 -12.197 0.353 1.00 91.69 114 LYS A CA 1
ATOM 932 C C . LYS A 1 114 ? -34.284 -13.028 1.225 1.00 91.69 114 LYS A C 1
ATOM 934 O O . LYS A 1 114 ? -33.160 -12.604 1.482 1.00 91.69 114 LYS A O 1
ATOM 939 N N . CYS A 1 115 ? -34.722 -14.225 1.599 1.00 93.00 115 CYS A N 1
ATOM 940 C CA . CYS A 1 115 ? -33.928 -15.214 2.321 1.00 93.00 115 CYS A CA 1
ATOM 941 C C . CYS A 1 115 ? -33.603 -16.391 1.402 1.00 93.00 115 CYS A C 1
ATOM 943 O O . CYS A 1 115 ? -34.489 -16.973 0.776 1.00 93.00 115 CYS A O 1
ATOM 945 N N . HIS A 1 116 ? -32.313 -16.695 1.275 1.00 91.69 116 HIS A N 1
ATOM 946 C CA . HIS A 1 116 ? -31.781 -17.798 0.480 1.00 91.69 116 HIS A CA 1
ATOM 947 C C . HIS A 1 116 ? -31.304 -18.904 1.423 1.00 91.69 116 HIS A C 1
ATOM 949 O O . HIS A 1 116 ? -30.373 -18.649 2.180 1.00 91.69 116 HIS A O 1
ATOM 955 N N . PHE A 1 117 ? -31.912 -20.088 1.370 1.00 91.00 117 PHE A N 1
ATOM 956 C CA . PHE A 1 117 ? -31.646 -21.203 2.290 1.00 91.00 117 PHE A CA 1
ATOM 957 C C . PHE A 1 117 ? -30.665 -22.208 1.687 1.00 91.00 117 PHE A C 1
ATOM 959 O O . PHE A 1 117 ? -30.689 -22.429 0.472 1.00 91.00 117 PHE A O 1
ATOM 966 N N . TYR A 1 118 ? -29.816 -22.804 2.524 1.00 86.62 118 TYR A N 1
ATOM 967 C CA . TYR A 1 118 ? -28.753 -23.713 2.096 1.00 86.62 118 TYR A CA 1
ATOM 968 C C . TYR A 1 118 ? -28.644 -24.944 3.005 1.00 86.62 118 TYR A C 1
ATOM 970 O O . TYR A 1 118 ? -28.783 -24.835 4.227 1.00 86.62 118 TYR A O 1
ATOM 978 N N . SER A 1 119 ? -28.336 -26.087 2.392 1.00 82.12 119 SER A N 1
ATOM 979 C CA . SER A 1 119 ? -27.945 -27.337 3.048 1.00 82.12 119 SER A CA 1
ATOM 980 C C . SER A 1 119 ? -26.451 -27.620 2.852 1.00 82.12 119 SER A C 1
ATOM 982 O O . SER A 1 119 ? -25.828 -27.064 1.945 1.00 82.12 119 SER A O 1
ATOM 984 N N . GLY A 1 120 ? -25.857 -28.469 3.701 1.00 73.38 120 GLY A N 1
ATOM 985 C CA . GLY A 1 120 ? -24.438 -28.854 3.622 1.00 73.38 120 GLY A CA 1
ATOM 986 C C . GLY A 1 120 ? -23.545 -28.251 4.715 1.00 73.38 120 GLY A C 1
ATOM 987 O O . GLY A 1 120 ? -23.951 -28.138 5.872 1.00 73.38 120 GLY A O 1
ATOM 988 N N . THR A 1 121 ? -22.294 -27.910 4.393 1.00 63.97 121 THR A N 1
ATOM 989 C CA . THR A 1 121 ? -21.337 -27.313 5.344 1.00 63.97 121 THR A CA 1
ATOM 990 C C . THR A 1 121 ? -21.220 -25.810 5.123 1.00 63.97 121 THR A C 1
ATOM 992 O O . THR A 1 121 ? -20.325 -25.324 4.438 1.00 63.97 121 THR A O 1
ATOM 995 N N . VAL A 1 122 ? -22.124 -25.059 5.745 1.00 60.28 122 VAL A N 1
ATOM 996 C CA . VAL A 1 122 ? -22.297 -23.615 5.504 1.00 60.28 122 VAL A CA 1
ATOM 997 C C . VAL A 1 122 ? -21.217 -22.754 6.195 1.00 60.28 122 VAL A C 1
ATOM 999 O O . VAL A 1 122 ? -21.242 -21.526 6.145 1.00 60.28 122 VAL A O 1
ATOM 1002 N N . TYR A 1 123 ? -20.237 -23.389 6.839 1.00 61.91 123 TYR A N 1
ATOM 1003 C CA . TYR A 1 123 ? -19.167 -22.714 7.567 1.00 61.91 123 TYR A CA 1
ATOM 1004 C C . TYR A 1 123 ? -18.189 -21.990 6.644 1.00 61.91 123 TYR A C 1
ATOM 1006 O O . TYR A 1 123 ? -17.969 -22.432 5.515 1.00 61.91 123 TYR A O 1
ATOM 1014 N N . PRO A 1 124 ? -17.544 -20.919 7.143 1.00 57.72 124 PRO A N 1
ATOM 1015 C CA . PRO A 1 124 ? -16.554 -20.210 6.368 1.00 57.72 124 PRO A CA 1
ATOM 1016 C C . PRO A 1 124 ? -15.417 -21.106 5.860 1.00 57.72 124 PRO A C 1
ATOM 1018 O O . PRO A 1 124 ? -14.645 -21.635 6.655 1.00 57.72 124 PRO A O 1
ATOM 1021 N N . ASN A 1 125 ? -15.320 -21.267 4.541 1.00 56.09 125 ASN A N 1
ATOM 1022 C CA . ASN A 1 125 ? -14.266 -21.995 3.837 1.00 56.09 125 ASN A CA 1
ATOM 1023 C C . ASN A 1 125 ? -13.716 -21.138 2.676 1.00 56.09 125 ASN A C 1
ATOM 1025 O O . ASN A 1 125 ? -14.163 -20.010 2.457 1.00 56.09 125 ASN A O 1
ATOM 1029 N N . ASP A 1 126 ? -12.755 -21.665 1.917 1.00 49.00 126 ASP A N 1
ATOM 1030 C CA . ASP A 1 126 ? -12.065 -20.935 0.840 1.00 49.00 126 ASP A CA 1
ATOM 1031 C C . ASP A 1 126 ? -12.987 -20.476 -0.325 1.00 49.00 126 ASP A C 1
ATOM 1033 O O . ASP A 1 126 ? -12.532 -19.770 -1.223 1.00 49.00 126 ASP A O 1
ATOM 1037 N N . GLY A 1 127 ? -14.282 -20.840 -0.322 1.00 56.66 127 GLY A N 1
ATOM 1038 C CA . GLY A 1 127 ? -15.274 -20.522 -1.363 1.00 56.66 127 GLY A CA 1
ATOM 1039 C C . GLY A 1 127 ? -16.212 -19.334 -1.081 1.00 56.66 127 GLY A C 1
ATOM 1040 O O . GLY A 1 127 ? -17.134 -19.083 -1.868 1.00 56.66 127 GLY A O 1
ATOM 1041 N N . ILE A 1 128 ? -16.032 -18.596 0.022 1.00 63.75 128 ILE A N 1
ATOM 1042 C CA . ILE A 1 128 ? -16.933 -17.490 0.397 1.00 63.75 128 ILE A CA 1
ATOM 1043 C C . ILE A 1 128 ? -16.686 -16.223 -0.427 1.00 63.75 128 ILE A C 1
ATOM 1045 O O . ILE A 1 128 ? -15.568 -15.718 -0.523 1.00 63.75 128 ILE A O 1
ATOM 1049 N N . GLU A 1 129 ? -17.772 -15.611 -0.905 1.00 66.44 129 GLU A N 1
ATOM 1050 C CA . GLU A 1 129 ? -17.748 -14.247 -1.433 1.00 66.44 129 GLU A CA 1
ATOM 1051 C C . GLU A 1 129 ? -18.146 -13.220 -0.363 1.00 66.44 129 GLU A C 1
ATOM 1053 O O . GLU A 1 129 ? -19.283 -13.207 0.128 1.00 66.44 129 GLU A O 1
ATOM 1058 N N . TYR A 1 130 ? -17.236 -12.291 -0.070 1.00 68.69 130 TYR A N 1
ATOM 1059 C CA . TYR A 1 130 ? -17.534 -11.112 0.741 1.00 68.69 130 TYR A CA 1
ATOM 1060 C C . TYR A 1 130 ? -18.344 -10.103 -0.078 1.00 68.69 130 TYR A C 1
ATOM 1062 O O . TYR A 1 130 ? -17.905 -9.629 -1.130 1.00 68.69 130 TYR A O 1
ATOM 1070 N N . LYS A 1 131 ? -19.547 -9.766 0.394 1.00 65.81 131 LYS A N 1
ATOM 1071 C CA . LYS A 1 131 ? -20.435 -8.782 -0.238 1.00 65.81 131 LYS A CA 1
ATOM 1072 C C . LYS A 1 131 ? -21.069 -7.898 0.819 1.00 65.81 131 LYS A C 1
ATOM 1074 O O . LYS A 1 131 ? -21.913 -8.349 1.589 1.00 65.81 131 LYS A O 1
ATOM 1079 N N . LYS A 1 132 ? -20.710 -6.615 0.759 1.00 61.50 132 LYS A N 1
ATOM 1080 C CA . LYS A 1 132 ? -21.296 -5.551 1.574 1.00 61.50 132 LYS A CA 1
ATOM 1081 C C . LYS A 1 132 ? -22.823 -5.566 1.426 1.00 61.50 132 LYS A C 1
ATOM 1083 O O . LYS A 1 132 ? -23.316 -5.598 0.295 1.00 61.50 132 LYS A O 1
ATOM 1088 N N . ASN A 1 133 ? -23.548 -5.528 2.546 1.00 71.69 133 ASN A N 1
ATOM 1089 C CA . ASN A 1 133 ? -25.024 -5.525 2.648 1.00 71.69 133 ASN A CA 1
ATOM 1090 C C . ASN A 1 133 ? -25.729 -6.896 2.558 1.00 71.69 133 ASN A C 1
ATOM 1092 O O . ASN A 1 133 ? -26.876 -6.972 2.105 1.00 71.69 133 ASN A O 1
ATOM 1096 N N . ARG A 1 134 ? -25.085 -7.986 2.987 1.00 79.12 134 ARG A N 1
ATOM 1097 C CA . ARG A 1 134 ? -25.761 -9.276 3.213 1.00 79.12 134 ARG A CA 1
ATOM 1098 C C . ARG A 1 134 ? -25.475 -9.791 4.613 1.00 79.12 134 ARG A C 1
ATOM 1100 O O . ARG A 1 134 ? -24.342 -9.707 5.071 1.00 79.12 134 ARG A O 1
ATOM 1107 N N . THR A 1 135 ? -26.503 -10.349 5.243 1.00 84.31 135 THR A N 1
ATOM 1108 C CA . THR A 1 135 ? -26.396 -10.975 6.563 1.00 84.31 135 THR A CA 1
ATOM 1109 C C . THR A 1 135 ? -26.686 -12.458 6.415 1.00 84.31 135 THR A C 1
ATOM 1111 O O . THR A 1 135 ? -27.712 -12.841 5.848 1.00 84.31 135 THR A O 1
ATOM 1114 N N . THR A 1 136 ? -25.774 -13.293 6.895 1.00 85.00 136 THR A N 1
ATOM 1115 C CA . THR A 1 136 ? -25.887 -14.749 6.850 1.00 85.00 136 THR A CA 1
ATOM 1116 C C . THR A 1 136 ? -26.090 -15.301 8.257 1.00 85.00 136 THR A C 1
ATOM 1118 O O . THR A 1 136 ? -25.397 -14.905 9.189 1.00 85.00 136 THR A O 1
ATOM 1121 N N . PHE A 1 137 ? -27.037 -16.224 8.394 1.00 86.06 137 PHE A N 1
ATOM 1122 C CA . PHE A 1 137 ? -27.371 -16.913 9.633 1.00 86.06 137 PHE A CA 1
ATOM 1123 C C . PHE A 1 137 ? -27.052 -18.394 9.470 1.00 86.06 137 PHE A C 1
ATOM 1125 O O . PHE A 1 137 ? -27.566 -19.036 8.555 1.00 86.06 137 PHE A O 1
ATOM 1132 N N . ILE A 1 138 ? -26.206 -18.932 10.343 1.00 80.00 138 ILE A N 1
ATOM 1133 C CA . ILE A 1 138 ? -25.768 -20.333 10.307 1.00 80.00 138 ILE A CA 1
ATOM 1134 C C . ILE A 1 138 ? -26.173 -20.994 11.613 1.00 80.00 138 ILE A C 1
ATOM 1136 O O . ILE A 1 138 ? -25.883 -20.461 12.682 1.00 80.00 138 ILE A O 1
ATOM 1140 N N . ARG A 1 139 ? -26.809 -22.159 11.538 1.00 77.62 139 ARG A N 1
ATOM 1141 C CA . ARG A 1 139 ? -27.155 -22.933 12.726 1.00 77.62 139 ARG A CA 1
ATOM 1142 C C . ARG A 1 139 ? -25.928 -23.501 13.400 1.00 77.62 139 ARG A C 1
ATOM 1144 O O . ARG A 1 139 ? -25.006 -23.995 12.750 1.00 77.62 139 ARG A O 1
ATOM 1151 N N . GLU A 1 140 ? -25.945 -23.505 14.723 1.00 66.44 140 GLU A N 1
ATOM 1152 C CA . GLU A 1 140 ? -24.982 -24.295 15.475 1.00 66.44 140 GLU A CA 1
ATOM 1153 C C . GLU A 1 140 ? -25.224 -25.788 15.213 1.00 66.44 140 GLU A C 1
ATOM 1155 O O . GLU A 1 140 ? -26.353 -26.279 15.267 1.00 66.44 140 GLU A O 1
ATOM 1160 N N . ARG A 1 141 ? -24.155 -26.539 14.947 1.00 57.00 141 ARG A N 1
ATOM 1161 C CA . ARG A 1 141 ? -24.225 -27.999 14.932 1.00 57.00 141 ARG A CA 1
ATOM 1162 C C . ARG A 1 141 ? -24.445 -28.508 16.352 1.00 57.00 141 ARG A C 1
ATOM 1164 O O . ARG A 1 141 ? -23.662 -28.186 17.249 1.00 57.00 141 ARG A O 1
ATOM 1171 N N . ILE A 1 142 ? -25.474 -29.331 16.548 1.00 53.50 142 ILE A N 1
ATOM 1172 C CA . ILE A 1 142 ? -25.581 -30.137 17.765 1.00 53.50 142 ILE A CA 1
ATOM 1173 C C . ILE A 1 142 ? -24.621 -31.310 17.589 1.00 53.50 142 ILE A C 1
ATOM 1175 O O . ILE A 1 142 ? -24.764 -32.116 16.675 1.00 53.50 142 ILE A O 1
ATOM 1179 N N . ASN A 1 143 ? -23.614 -31.389 18.454 1.00 44.41 143 ASN A N 1
ATOM 1180 C CA . ASN A 1 143 ? -22.725 -32.541 18.514 1.00 44.41 143 ASN A CA 1
ATOM 1181 C C . ASN A 1 143 ? -23.440 -33.637 19.323 1.00 44.41 143 ASN A C 1
ATOM 1183 O O . ASN A 1 143 ? -23.334 -33.654 20.552 1.00 44.41 143 ASN A O 1
ATOM 1187 N N . ASN A 1 144 ? -24.204 -34.509 18.656 1.00 43.38 144 ASN A N 1
ATOM 1188 C CA . ASN A 1 144 ? -24.763 -35.694 19.306 1.00 43.38 144 ASN A CA 1
ATOM 1189 C C . ASN A 1 144 ? -23.666 -36.753 19.486 1.00 43.38 144 ASN A C 1
ATOM 1191 O O . ASN A 1 144 ? -22.859 -37.039 18.604 1.00 43.38 144 ASN A O 1
ATOM 1195 N N . THR A 1 145 ? -23.585 -37.249 20.711 1.00 40.44 145 THR A N 1
ATOM 1196 C CA . THR A 1 145 ? -22.445 -37.940 21.299 1.00 40.44 145 THR A CA 1
ATOM 1197 C C . THR A 1 145 ? -22.375 -39.419 20.930 1.00 40.44 145 THR A C 1
ATOM 1199 O O . THR A 1 145 ? -23.102 -40.225 21.498 1.00 40.44 145 THR A O 1
ATOM 1202 N N . VAL A 1 146 ? -21.351 -39.798 20.167 1.00 40.66 146 VAL A N 1
ATOM 1203 C CA . VAL A 1 146 ? -20.531 -40.971 20.511 1.00 40.66 146 VAL A CA 1
ATOM 1204 C C . VAL A 1 146 ? -19.154 -40.412 20.869 1.00 40.66 146 VAL A C 1
ATOM 1206 O O . VAL A 1 146 ? -18.393 -40.011 19.998 1.00 40.66 146 VAL A O 1
ATOM 1209 N N . CYS A 1 147 ? -18.885 -40.231 22.165 1.00 47.41 147 CYS A N 1
ATOM 1210 C CA . CYS A 1 147 ? -17.755 -39.419 22.634 1.00 47.41 147 CYS A CA 1
ATOM 1211 C C . CYS A 1 147 ? -16.539 -40.308 22.952 1.00 47.41 147 CYS A C 1
ATOM 1213 O O . CYS A 1 147 ? -16.497 -40.972 23.991 1.00 47.41 147 CYS A O 1
ATOM 1215 N N . ASP A 1 148 ? -15.555 -40.311 22.057 1.00 49.50 148 ASP A N 1
ATOM 1216 C CA . ASP A 1 148 ? -14.224 -40.886 22.256 1.00 49.50 148 ASP A CA 1
ATOM 1217 C C . ASP A 1 148 ? -13.313 -39.966 23.111 1.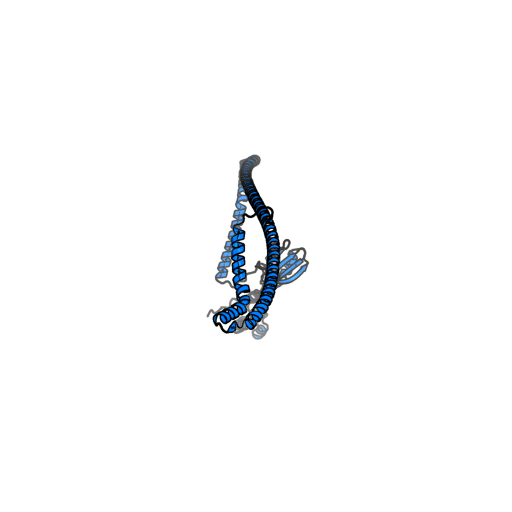00 49.50 148 ASP A C 1
ATOM 1219 O O . ASP A 1 148 ? -13.751 -38.979 23.719 1.00 49.50 148 ASP A O 1
ATOM 1223 N N . ALA A 1 149 ? -12.030 -40.325 23.243 1.00 48.75 149 ALA A N 1
ATOM 1224 C CA . ALA A 1 149 ? -11.055 -39.563 24.029 1.00 48.75 149 ALA A CA 1
ATOM 1225 C C . ALA A 1 149 ? -10.808 -38.143 23.476 1.00 48.75 149 ALA A C 1
ATOM 1227 O O . ALA A 1 149 ? -10.518 -37.232 24.261 1.00 48.75 149 ALA A O 1
ATOM 1228 N N . ASP A 1 150 ? -10.986 -37.944 22.169 1.00 47.75 150 ASP A N 1
ATOM 1229 C CA . ASP A 1 150 ? -10.798 -36.661 21.493 1.00 47.75 150 ASP A CA 1
ATOM 1230 C C . ASP A 1 150 ? -11.982 -35.718 21.756 1.00 47.75 150 ASP A C 1
ATOM 1232 O O . ASP A 1 150 ? -11.785 -34.569 22.151 1.00 47.75 150 ASP A O 1
ATOM 1236 N N . CYS A 1 151 ? -13.215 -36.231 21.764 1.00 46.62 151 CYS A N 1
ATOM 1237 C CA . CYS A 1 151 ? -14.402 -35.465 22.160 1.00 46.62 151 CYS A CA 1
ATOM 1238 C C . CYS A 1 151 ? -14.340 -34.933 23.614 1.00 46.62 151 CYS A C 1
ATOM 1240 O O . CYS A 1 151 ? -14.760 -33.805 23.904 1.00 46.62 151 CYS A O 1
ATOM 1242 N N . LYS A 1 152 ? -13.758 -35.687 24.562 1.00 50.44 152 LYS A N 1
ATOM 1243 C CA . LYS A 1 152 ? -13.531 -35.191 25.940 1.00 50.44 152 LYS A CA 1
ATOM 1244 C C . LYS A 1 152 ? -12.513 -34.051 25.987 1.00 50.44 152 LYS A C 1
ATOM 1246 O O . LYS A 1 152 ? -12.656 -33.136 26.806 1.00 50.44 152 LYS A O 1
ATOM 1251 N N . LYS A 1 153 ? -11.490 -34.108 25.134 1.00 50.03 153 LYS A N 1
ATOM 1252 C CA . LYS A 1 153 ? -10.473 -33.063 24.997 1.00 50.03 153 LYS A CA 1
ATOM 1253 C C . LYS A 1 153 ? -11.080 -31.799 24.390 1.00 50.03 153 LYS A C 1
ATOM 1255 O O . LYS A 1 153 ? -10.864 -30.726 24.948 1.00 50.03 153 LYS A O 1
ATOM 1260 N N . ASP A 1 154 ? -11.917 -31.934 23.369 1.00 51.97 154 ASP A N 1
ATOM 1261 C CA . ASP A 1 154 ? -12.589 -30.809 22.711 1.00 51.97 154 ASP A CA 1
ATOM 1262 C C . ASP A 1 154 ? -13.635 -30.152 23.611 1.00 51.97 154 ASP A C 1
ATOM 1264 O O . ASP A 1 154 ? -13.697 -28.928 23.709 1.00 51.97 154 ASP A O 1
ATOM 1268 N N . LYS A 1 155 ? -14.392 -30.939 24.386 1.00 53.47 155 LYS A N 1
ATOM 1269 C CA . LYS A 1 155 ? -15.293 -30.390 25.411 1.00 53.47 155 LYS A CA 1
ATOM 1270 C C . LYS A 1 155 ? -14.515 -29.599 26.460 1.00 53.47 155 LYS A C 1
ATOM 1272 O O . LYS A 1 155 ? -14.932 -28.510 26.856 1.00 53.47 155 LYS A O 1
ATOM 1277 N N . LYS A 1 156 ? -13.366 -30.120 26.901 1.00 58.28 156 LYS A N 1
ATOM 1278 C CA . LYS A 1 156 ? -12.482 -29.424 27.844 1.00 58.28 156 LYS A CA 1
ATOM 1279 C C . LYS A 1 156 ? -11.896 -28.149 27.231 1.00 58.28 156 LYS A C 1
ATOM 1281 O O . LYS A 1 156 ? -11.854 -27.140 27.929 1.00 58.28 156 LYS A O 1
ATOM 1286 N N . LEU A 1 157 ? -11.504 -28.176 25.958 1.00 51.12 157 LEU A N 1
ATOM 1287 C CA . LEU A 1 157 ? -11.016 -27.015 25.215 1.00 51.12 157 LEU A CA 1
ATOM 1288 C C . LEU A 1 157 ? -12.101 -25.938 25.102 1.00 51.12 157 LEU A C 1
ATOM 1290 O O . LEU A 1 157 ? -11.873 -24.821 25.550 1.00 51.12 157 LEU A O 1
ATOM 1294 N N . LYS A 1 158 ? -13.312 -26.295 24.665 1.00 51.41 158 LYS A N 1
ATOM 1295 C CA . LYS A 1 158 ? -14.451 -25.369 24.575 1.00 51.41 158 LYS A CA 1
ATOM 1296 C C . LYS A 1 158 ? -14.799 -24.743 25.929 1.00 51.41 158 LYS A C 1
ATOM 1298 O O . LYS A 1 158 ? -14.982 -23.536 26.039 1.00 51.41 158 LYS A O 1
ATOM 1303 N N . THR A 1 159 ? -14.791 -25.541 27.001 1.00 60.09 159 THR A N 1
ATOM 1304 C CA . THR A 1 159 ? -15.028 -25.029 28.366 1.00 60.09 159 THR A CA 1
ATOM 1305 C C . THR A 1 159 ? -13.937 -24.037 28.798 1.00 60.09 159 THR A C 1
ATOM 1307 O O . THR A 1 159 ? -14.197 -23.095 29.549 1.00 60.09 159 THR A O 1
ATOM 1310 N N . LEU A 1 160 ? -12.689 -24.258 28.373 1.00 55.53 160 LEU A N 1
ATOM 1311 C CA . LEU A 1 160 ? -11.572 -23.352 28.638 1.00 55.53 160 LEU A CA 1
ATOM 1312 C C . LEU A 1 160 ? -11.668 -22.075 27.797 1.00 55.53 160 LEU A C 1
ATOM 1314 O O . LEU A 1 160 ? -11.415 -20.997 28.330 1.00 55.53 160 LEU A O 1
ATOM 1318 N N . GLU A 1 161 ? -12.083 -22.176 26.537 1.00 52.09 161 GLU A N 1
ATOM 1319 C CA . GLU A 1 161 ? -12.322 -21.036 25.651 1.00 52.09 161 GLU A CA 1
ATOM 1320 C C . GLU A 1 161 ? -13.450 -20.148 26.178 1.00 52.09 161 GLU A C 1
ATOM 1322 O O . GLU A 1 161 ? -13.267 -18.942 26.298 1.00 52.09 161 GLU A O 1
ATOM 1327 N N . GLU A 1 162 ? -14.574 -20.720 26.607 1.00 52.31 162 GLU A N 1
ATOM 1328 C CA . GLU A 1 162 ? -15.679 -19.970 27.218 1.00 52.31 162 GLU A CA 1
ATOM 1329 C C . GLU A 1 162 ? -15.231 -19.238 28.496 1.00 52.31 162 GLU A C 1
ATOM 1331 O O . GLU A 1 162 ? -15.535 -18.057 28.703 1.00 52.31 162 GLU A O 1
ATOM 1336 N N . LYS A 1 163 ? -14.441 -19.906 29.349 1.00 60.72 163 LYS A N 1
ATOM 1337 C CA . LYS A 1 163 ? -13.842 -19.284 30.543 1.00 60.72 163 LYS A CA 1
ATOM 1338 C C . LYS A 1 163 ? -12.863 -18.172 30.181 1.00 60.72 163 LYS A C 1
ATOM 1340 O O . LYS A 1 163 ? -12.841 -17.144 30.864 1.00 60.72 163 LYS A O 1
ATOM 1345 N N . TYR A 1 164 ? -12.069 -18.359 29.133 1.00 58.06 164 TYR A N 1
ATOM 1346 C CA . TYR A 1 164 ? -11.154 -17.347 28.623 1.00 58.06 164 TYR A CA 1
ATOM 1347 C C . TYR A 1 164 ? -11.922 -16.133 28.094 1.00 58.06 164 TYR A C 1
ATOM 1349 O O . TYR A 1 164 ? -11.630 -15.021 28.521 1.00 58.06 164 TYR A O 1
ATOM 1357 N N . GLN A 1 165 ? -12.966 -16.330 27.284 1.00 52.03 165 GLN A N 1
ATOM 1358 C CA . GLN A 1 165 ? -13.798 -15.243 26.756 1.00 52.03 165 GLN A CA 1
ATOM 1359 C C . GLN A 1 165 ? -14.499 -14.461 27.869 1.00 52.03 165 GLN A C 1
ATOM 1361 O O . GLN A 1 165 ? -14.490 -13.231 27.872 1.00 52.03 165 GLN A O 1
ATOM 1366 N N . LYS A 1 166 ? -15.031 -15.151 28.884 1.00 59.91 166 LYS A N 1
ATOM 1367 C CA . LYS A 1 166 ? -15.606 -14.495 30.067 1.00 59.91 166 LYS A CA 1
ATOM 1368 C C . LYS A 1 166 ? -14.560 -13.703 30.855 1.00 59.91 166 LYS A C 1
ATOM 1370 O O . LYS A 1 166 ? -14.841 -12.603 31.328 1.00 59.91 166 LYS A O 1
ATOM 1375 N N . SER A 1 167 ? -13.351 -14.243 30.988 1.00 58.66 167 SER A N 1
ATOM 1376 C CA . SER A 1 167 ? -12.244 -13.553 31.659 1.00 58.66 167 SER A CA 1
ATOM 1377 C C . SER A 1 167 ? -11.773 -12.340 30.861 1.00 58.66 167 SER A C 1
ATOM 1379 O O . SER A 1 167 ? -11.509 -11.301 31.454 1.00 58.66 167 SER A O 1
ATOM 1381 N N . LEU A 1 168 ? -11.733 -12.441 29.532 1.00 54.00 168 LEU A N 1
ATOM 1382 C CA . LEU A 1 168 ? -11.398 -11.354 28.618 1.00 54.00 168 LEU A CA 1
ATOM 1383 C C . LEU A 1 168 ? -12.452 -10.246 28.669 1.00 54.00 168 LEU A C 1
ATOM 1385 O O . LEU A 1 168 ? -12.100 -9.076 28.770 1.00 54.00 168 LEU A O 1
ATOM 1389 N N . TYR A 1 169 ? -13.739 -10.601 28.682 1.00 60.88 169 TYR A N 1
ATOM 1390 C CA . TYR A 1 169 ? -14.829 -9.650 28.890 1.00 60.88 169 TYR A CA 1
ATOM 1391 C C . TYR A 1 169 ? -14.668 -8.914 30.223 1.00 60.88 169 TYR A C 1
ATOM 1393 O O . TYR A 1 169 ? -14.621 -7.686 30.248 1.00 60.88 169 TYR A O 1
ATOM 1401 N N . ASN A 1 170 ? -14.483 -9.647 31.324 1.00 68.12 170 ASN A N 1
ATOM 1402 C CA . ASN A 1 170 ? -14.261 -9.048 32.639 1.00 68.12 170 ASN A CA 1
ATOM 1403 C C . ASN A 1 170 ? -13.003 -8.169 32.672 1.00 68.12 170 ASN A C 1
ATOM 1405 O O . ASN A 1 170 ? -13.038 -7.086 33.244 1.00 68.12 170 ASN A O 1
ATOM 1409 N N . TYR A 1 171 ? -11.911 -8.598 32.037 1.00 66.50 171 TYR A N 1
ATOM 1410 C CA . TYR A 1 171 ? -10.674 -7.829 31.923 1.00 66.50 171 TYR A CA 1
ATOM 1411 C C . TYR A 1 171 ? -10.874 -6.535 31.125 1.00 66.50 171 TYR A C 1
ATOM 1413 O O . TYR A 1 171 ? -10.416 -5.483 31.554 1.00 66.50 171 TYR A O 1
ATOM 1421 N N . ASN A 1 172 ? -11.606 -6.585 30.011 1.00 65.31 172 ASN A N 1
ATOM 1422 C CA . ASN A 1 172 ? -11.901 -5.418 29.179 1.00 65.31 172 ASN A CA 1
ATOM 1423 C C . ASN A 1 172 ? -12.840 -4.427 29.881 1.00 65.31 172 ASN A C 1
ATOM 1425 O O . ASN A 1 172 ? -12.717 -3.221 29.688 1.00 65.31 172 ASN A O 1
ATOM 1429 N N . GLN A 1 173 ? -13.762 -4.927 30.709 1.00 72.44 173 GLN A N 1
ATOM 1430 C CA . GLN A 1 173 ? -14.699 -4.112 31.488 1.00 72.44 173 GLN A CA 1
ATOM 1431 C C . GLN A 1 173 ? -14.092 -3.592 32.805 1.00 72.44 173 GLN A C 1
ATOM 1433 O O . GLN A 1 173 ? -14.529 -2.566 33.330 1.00 72.44 173 GLN A O 1
ATOM 1438 N N . ALA A 1 174 ? -13.063 -4.256 33.343 1.00 76.38 174 ALA A N 1
ATOM 1439 C CA . ALA A 1 174 ? -12.434 -3.895 34.613 1.00 76.38 174 ALA A CA 1
ATOM 1440 C C . ALA A 1 174 ? -11.909 -2.442 34.673 1.00 76.38 174 ALA A C 1
ATOM 1442 O O . ALA A 1 174 ? -12.135 -1.792 35.696 1.00 76.38 174 ALA A O 1
ATOM 1443 N N . PRO A 1 175 ? -11.271 -1.870 33.629 1.00 78.81 175 PRO A N 1
ATOM 1444 C CA . PRO A 1 175 ? -10.848 -0.470 33.624 1.00 78.81 175 PRO A CA 1
ATOM 1445 C C . PRO A 1 175 ? -12.008 0.511 33.807 1.00 78.81 175 PRO A C 1
ATOM 1447 O O . PRO A 1 175 ? -11.887 1.492 34.544 1.00 78.81 175 PRO A O 1
ATOM 1450 N N . GLU A 1 176 ? -13.144 0.248 33.162 1.00 78.44 176 GLU A N 1
ATOM 1451 C CA . GLU A 1 176 ? -14.327 1.101 33.245 1.00 78.44 176 GLU A CA 1
ATOM 1452 C C . GLU A 1 176 ? -15.004 0.977 34.614 1.00 78.44 176 GLU A C 1
ATOM 1454 O O . GLU A 1 176 ? -15.326 1.984 35.250 1.00 78.44 176 GLU A O 1
ATOM 1459 N N . GLN A 1 177 ? -15.130 -0.249 35.129 1.00 78.31 177 GLN A N 1
ATOM 1460 C CA . GLN A 1 177 ? -15.638 -0.507 36.478 1.00 78.31 177 GLN A CA 1
ATOM 1461 C C . GLN A 1 177 ? -14.762 0.153 37.551 1.00 78.31 177 GLN A C 1
ATOM 1463 O O . GLN A 1 177 ? -15.281 0.772 38.487 1.00 78.31 177 GLN A O 1
ATOM 1468 N N . LEU A 1 178 ? -13.438 0.094 37.393 1.00 75.94 178 LEU A N 1
ATOM 1469 C CA . LEU A 1 178 ? -12.478 0.765 38.265 1.00 75.94 178 LEU A CA 1
ATOM 1470 C C . LEU A 1 178 ? -12.633 2.288 38.194 1.00 75.94 178 LEU A C 1
ATOM 1472 O O . LEU A 1 178 ? -12.681 2.945 39.235 1.00 75.94 178 LEU A O 1
ATOM 1476 N N . LYS A 1 179 ? -12.767 2.857 36.989 1.00 77.94 179 LYS A N 1
ATOM 1477 C CA . LYS A 1 179 ? -12.991 4.297 36.789 1.00 77.94 179 LYS A CA 1
ATOM 1478 C C . LYS A 1 179 ? -14.287 4.762 37.458 1.00 77.94 179 LYS A C 1
ATOM 1480 O O . LYS A 1 179 ? -14.277 5.762 38.177 1.00 77.94 179 LYS A O 1
ATOM 1485 N N . ASN A 1 180 ? -15.376 4.014 37.282 1.00 79.94 180 ASN A N 1
ATOM 1486 C CA . ASN A 1 180 ? -16.675 4.314 37.884 1.00 79.94 180 ASN A CA 1
ATOM 1487 C C . ASN A 1 180 ? -16.639 4.204 39.411 1.00 79.94 180 ASN A C 1
ATOM 1489 O O . ASN A 1 180 ? -17.192 5.052 40.111 1.00 79.94 180 ASN A O 1
ATOM 1493 N N . THR A 1 181 ? -15.943 3.202 39.942 1.00 76.19 181 THR A N 1
ATOM 1494 C CA . THR A 1 181 ? -15.772 3.030 41.390 1.00 76.19 181 THR A CA 1
ATOM 1495 C C . THR A 1 181 ? -14.908 4.147 41.980 1.00 76.19 181 THR A C 1
ATOM 1497 O O . THR A 1 181 ? -15.300 4.753 42.975 1.00 76.19 181 THR A O 1
ATOM 1500 N N . LYS A 1 182 ? -13.791 4.507 41.326 1.00 76.88 182 LYS A N 1
ATOM 1501 C CA . LYS A 1 182 ? -12.944 5.653 41.705 1.00 76.88 182 LYS A CA 1
ATOM 1502 C C . LYS A 1 182 ? -13.756 6.952 41.725 1.00 76.88 182 LYS A C 1
ATOM 1504 O O . LYS A 1 182 ? -13.675 7.691 42.703 1.00 76.88 182 LYS A O 1
ATOM 1509 N N . LYS A 1 183 ? -14.576 7.203 40.694 1.00 83.81 183 LYS A N 1
ATOM 1510 C CA . LYS A 1 183 ? -15.495 8.353 40.640 1.00 83.81 183 LYS A CA 1
ATOM 1511 C C . LYS A 1 183 ? -16.418 8.377 41.863 1.00 83.81 183 LYS A C 1
ATOM 1513 O O . LYS A 1 183 ? -16.442 9.371 42.582 1.00 83.81 183 LYS A O 1
ATOM 1518 N N . LYS A 1 184 ? -17.124 7.273 42.134 1.00 85.38 184 LYS A N 1
ATOM 1519 C CA . LYS A 1 184 ? -18.058 7.167 43.270 1.00 85.38 184 LYS A CA 1
ATOM 1520 C C . LYS A 1 184 ? -17.376 7.421 44.617 1.00 85.38 184 LYS A C 1
ATOM 1522 O O . LYS A 1 184 ? -17.913 8.169 45.425 1.00 85.38 184 LYS A O 1
ATOM 1527 N N . ILE A 1 185 ? -16.190 6.847 44.844 1.00 82.56 185 ILE A N 1
ATOM 1528 C CA . ILE A 1 185 ? -15.417 7.040 46.083 1.00 82.56 185 ILE A CA 1
ATOM 1529 C C . ILE A 1 185 ? -15.060 8.518 46.288 1.00 82.56 185 ILE A C 1
ATOM 1531 O O . ILE A 1 185 ? -15.231 9.044 47.386 1.00 82.56 185 ILE A O 1
ATOM 1535 N N . ILE A 1 186 ? -14.574 9.192 45.241 1.00 80.69 186 ILE A N 1
ATOM 1536 C CA . ILE A 1 186 ? -14.160 10.599 45.331 1.00 80.69 186 ILE A CA 1
ATOM 1537 C C . ILE A 1 186 ? -15.370 11.502 45.587 1.00 80.69 186 ILE A C 1
ATOM 1539 O O . ILE A 1 186 ? -15.303 12.361 46.461 1.00 80.69 186 ILE A O 1
ATOM 1543 N N . ILE A 1 187 ? -16.487 11.276 44.890 1.00 83.69 187 ILE A N 1
ATOM 1544 C CA . ILE A 1 187 ? -17.719 12.055 45.085 1.00 83.69 187 ILE A CA 1
ATOM 1545 C C . ILE A 1 187 ? -18.256 11.880 46.507 1.00 83.69 187 ILE A C 1
ATOM 1547 O O . ILE A 1 187 ? -18.582 12.867 47.158 1.00 83.69 187 ILE A O 1
ATOM 1551 N N . LEU A 1 188 ? -18.294 10.646 47.022 1.00 85.44 188 LEU A N 1
ATOM 1552 C CA . LEU A 1 188 ? -18.762 10.373 48.386 1.00 85.44 188 LEU A CA 1
ATOM 1553 C C . LEU A 1 188 ? -17.898 11.049 49.458 1.00 85.44 188 LEU A C 1
ATOM 1555 O O . LEU A 1 188 ? -18.421 11.466 50.486 1.00 85.44 188 LEU A O 1
ATOM 1559 N N . LYS A 1 189 ? -16.583 11.154 49.237 1.00 83.56 189 LYS A N 1
ATOM 1560 C CA . LYS A 1 189 ? -15.646 11.713 50.220 1.00 83.56 189 LYS A CA 1
ATOM 1561 C C . LYS A 1 189 ? -15.519 13.238 50.140 1.00 83.56 189 LYS A C 1
ATOM 1563 O O . LYS A 1 189 ? -15.317 13.882 51.166 1.00 83.56 189 LYS A O 1
ATOM 1568 N N . ASN A 1 190 ? -15.582 13.807 48.937 1.00 82.94 190 ASN A N 1
ATOM 1569 C CA . ASN A 1 190 ? -15.170 15.187 48.664 1.00 82.94 190 ASN A CA 1
ATOM 1570 C C . ASN A 1 190 ? -16.220 16.021 47.903 1.00 82.94 190 ASN A C 1
ATOM 1572 O O . ASN A 1 190 ? -16.017 17.220 47.728 1.00 82.94 190 ASN A O 1
ATOM 1576 N N . GLY A 1 191 ? -17.324 15.414 47.460 1.00 84.62 191 GLY A N 1
ATOM 1577 C CA . GLY A 1 191 ? -18.365 16.066 46.664 1.00 84.62 191 GLY A CA 1
ATOM 1578 C C . GLY A 1 191 ? -18.087 16.087 45.155 1.00 84.62 191 GLY A C 1
ATOM 1579 O O . GLY A 1 191 ? -16.975 15.832 44.687 1.00 84.62 191 GLY A O 1
ATOM 1580 N N . GLU A 1 192 ? -19.129 16.395 44.378 1.00 88.06 192 GLU A N 1
ATOM 1581 C CA . GLU A 1 192 ? -19.106 16.380 42.904 1.00 88.06 192 GLU A CA 1
ATOM 1582 C C . GLU A 1 192 ? -18.165 17.451 42.323 1.00 88.06 192 GLU A C 1
ATOM 1584 O O . GLU A 1 192 ? -17.401 17.187 41.397 1.00 88.06 192 GLU A O 1
ATOM 1589 N N . THR A 1 193 ? -18.161 18.653 42.905 1.00 88.06 193 THR A N 1
ATOM 1590 C CA . THR A 1 193 ? -17.364 19.796 42.426 1.00 88.06 193 THR A CA 1
ATOM 1591 C C . THR A 1 193 ? -15.862 19.518 42.469 1.00 88.06 193 THR A C 1
ATOM 1593 O O . THR A 1 193 ? -15.141 19.843 41.526 1.00 88.06 193 THR A O 1
ATOM 1596 N N . TYR A 1 194 ? -15.396 18.858 43.530 1.00 87.88 194 TYR A N 1
ATOM 1597 C CA . TYR A 1 194 ? -14.000 18.458 43.681 1.00 87.88 194 TYR A CA 1
ATOM 1598 C C . TYR A 1 194 ? -13.585 17.395 42.652 1.00 87.88 194 TYR A C 1
ATOM 1600 O O . TYR A 1 194 ? -12.487 17.463 42.094 1.00 87.88 194 TYR A O 1
ATOM 1608 N N . TYR A 1 195 ? -14.461 16.422 42.372 1.00 85.62 195 TYR A N 1
ATOM 1609 C CA . TYR A 1 195 ? -14.213 15.410 41.341 1.00 85.62 195 TYR A CA 1
ATOM 1610 C C . TYR A 1 195 ? -14.055 16.048 39.955 1.00 85.62 195 TYR A C 1
ATOM 1612 O O . TYR A 1 195 ? -13.104 15.724 39.245 1.00 85.62 195 TYR A O 1
ATOM 1620 N N . GLU A 1 196 ? -14.939 16.981 39.596 1.00 88.25 196 GLU A N 1
ATOM 1621 C CA . GLU A 1 196 ? -14.896 17.672 38.302 1.00 88.25 196 GLU A CA 1
ATOM 1622 C C . GLU A 1 196 ? -13.609 18.492 38.117 1.00 88.25 196 GLU A C 1
ATOM 1624 O O . GLU A 1 196 ? -13.003 18.465 37.044 1.00 88.25 196 GLU A O 1
ATOM 1629 N N . GLU A 1 197 ? -13.129 19.175 39.160 1.00 91.94 197 GLU A N 1
ATOM 1630 C CA . GLU A 1 197 ? -11.862 19.915 39.094 1.00 91.94 197 GLU A CA 1
ATOM 1631 C C . GLU A 1 197 ? -10.654 18.977 38.918 1.00 91.94 197 GLU A C 1
ATOM 1633 O O . GLU A 1 197 ? -9.774 19.222 38.085 1.00 91.94 197 GLU A O 1
ATOM 1638 N N . LEU A 1 198 ? -10.615 17.871 39.668 1.00 88.81 198 LEU A N 1
ATOM 1639 C CA . LEU A 1 198 ? -9.548 16.874 39.570 1.00 88.81 198 LEU A CA 1
ATOM 1640 C C . LEU A 1 198 ? -9.539 16.190 38.197 1.00 88.81 198 LEU A C 1
ATOM 1642 O O . LEU A 1 198 ? -8.477 16.022 37.594 1.00 88.81 198 LEU A O 1
ATOM 1646 N N . TYR A 1 199 ? -10.718 15.846 37.677 1.00 87.06 199 TYR A N 1
ATOM 1647 C CA . TYR A 1 199 ? -10.868 15.230 36.363 1.00 87.06 199 TYR A CA 1
ATOM 1648 C C . TYR A 1 199 ? -10.429 16.173 35.237 1.00 87.06 199 TYR A C 1
ATOM 1650 O O . TYR A 1 199 ? -9.721 15.744 34.324 1.00 87.06 199 TYR A O 1
ATOM 1658 N N . ARG A 1 200 ? -10.753 17.473 35.330 1.00 89.38 200 ARG A N 1
ATOM 1659 C CA . ARG A 1 200 ? -10.254 18.497 34.393 1.00 89.38 200 ARG A CA 1
ATOM 1660 C C . ARG A 1 200 ? -8.728 18.571 34.380 1.00 89.38 200 ARG A C 1
ATOM 1662 O O . ARG A 1 200 ? -8.142 18.550 33.302 1.00 89.38 200 ARG A O 1
ATOM 1669 N N . LYS A 1 201 ? -8.076 18.571 35.547 1.00 92.38 201 LYS A N 1
ATOM 1670 C CA . LYS A 1 201 ? -6.602 18.583 35.642 1.00 92.38 201 LYS A CA 1
ATOM 1671 C C . LYS A 1 201 ? -5.963 17.326 35.040 1.00 92.38 201 LYS A C 1
ATOM 1673 O O . LYS A 1 201 ? -4.950 17.420 34.344 1.00 92.38 201 LYS A O 1
ATOM 1678 N N . GLU A 1 202 ? -6.541 16.145 35.280 1.00 89.88 202 GLU A N 1
ATOM 1679 C CA . GLU A 1 202 ? -6.078 14.890 34.660 1.00 89.88 202 GLU A CA 1
ATOM 1680 C C . GLU A 1 202 ? -6.226 14.936 33.125 1.00 89.88 202 GLU A C 1
ATOM 1682 O O . GLU A 1 202 ? -5.292 14.574 32.400 1.00 89.88 202 GLU A O 1
ATOM 1687 N N . LEU A 1 203 ? -7.360 15.443 32.626 1.00 91.50 203 LEU A N 1
ATOM 1688 C CA . LEU A 1 203 ? -7.622 15.637 31.198 1.00 91.50 203 LEU A CA 1
ATOM 1689 C C . LEU A 1 203 ? -6.630 16.603 30.554 1.00 91.50 203 LEU A C 1
ATOM 1691 O O . LEU A 1 203 ? -6.032 16.257 29.539 1.00 91.50 203 LEU A O 1
ATOM 1695 N N . GLU A 1 204 ? -6.399 17.775 31.144 1.00 93.69 204 GLU A N 1
ATOM 1696 C CA . GLU A 1 204 ? -5.434 18.757 30.634 1.00 93.69 204 GLU A CA 1
ATOM 1697 C C . GLU A 1 204 ? -4.025 18.168 30.530 1.00 93.69 204 GLU A C 1
ATOM 1699 O O . GLU A 1 204 ? -3.337 18.350 29.521 1.00 93.69 204 GLU A O 1
ATOM 1704 N N . LYS A 1 205 ? -3.594 17.399 31.537 1.00 94.62 205 LYS A N 1
ATOM 1705 C CA . LYS A 1 205 ? -2.303 16.704 31.501 1.00 94.62 205 LYS A CA 1
ATOM 1706 C C . LYS A 1 205 ? -2.248 15.687 30.360 1.00 94.62 205 LYS A C 1
ATOM 1708 O O . LYS A 1 205 ? -1.259 15.656 29.626 1.00 94.62 205 LYS A O 1
ATOM 1713 N N . SER A 1 206 ? -3.298 14.883 30.193 1.00 92.12 206 SER A N 1
ATOM 1714 C CA . SER A 1 206 ? -3.393 13.902 29.107 1.00 92.12 206 SER A CA 1
ATOM 1715 C C . SER A 1 206 ? -3.372 14.577 27.734 1.00 92.12 206 SER A C 1
ATOM 1717 O O . SER A 1 206 ? -2.619 14.157 26.858 1.00 92.12 206 SER A O 1
ATOM 1719 N N . ILE A 1 207 ? -4.148 15.649 27.556 1.00 94.06 207 ILE A N 1
ATOM 1720 C CA . ILE A 1 207 ? -4.195 16.443 26.323 1.00 94.06 207 ILE A CA 1
ATOM 1721 C C . ILE A 1 207 ? -2.806 16.994 26.010 1.00 94.06 207 ILE A C 1
ATOM 1723 O O . ILE A 1 207 ? -2.317 16.804 24.902 1.00 94.06 207 ILE A O 1
ATOM 1727 N N . ASN A 1 208 ? -2.124 17.595 26.985 1.00 95.00 208 ASN A N 1
ATOM 1728 C CA . ASN A 1 208 ? -0.785 18.151 26.789 1.00 95.00 208 ASN A CA 1
ATOM 1729 C C . ASN A 1 208 ? 0.246 17.092 26.372 1.00 95.00 208 ASN A C 1
ATOM 1731 O O . ASN A 1 208 ? 1.097 17.362 25.522 1.00 95.00 208 ASN A O 1
ATOM 1735 N N . ILE A 1 209 ? 0.180 15.885 26.941 1.00 95.75 209 ILE A N 1
ATOM 1736 C CA . ILE A 1 209 ? 1.048 14.767 26.546 1.00 95.75 209 ILE A CA 1
ATOM 1737 C C . ILE A 1 209 ? 0.737 14.333 25.110 1.00 95.75 209 ILE A C 1
ATOM 1739 O O . ILE A 1 209 ? 1.654 14.228 24.292 1.00 95.75 209 ILE A O 1
ATOM 1743 N N . THR A 1 210 ? -0.542 14.129 24.781 1.00 95.06 210 THR A N 1
ATOM 1744 C CA . THR A 1 210 ? -0.966 13.707 23.440 1.00 95.06 210 THR A CA 1
ATOM 1745 C C . THR A 1 210 ? -0.614 14.755 22.387 1.00 95.06 210 THR A C 1
ATOM 1747 O O . THR A 1 210 ? -0.033 14.407 21.364 1.00 95.06 210 THR A O 1
ATOM 1750 N N . VAL A 1 211 ? -0.866 16.040 22.647 1.00 95.62 211 VAL A N 1
ATOM 1751 C CA . VAL A 1 211 ? -0.500 17.148 21.751 1.00 95.62 211 VAL A CA 1
ATOM 1752 C C . VAL A 1 211 ? 1.011 17.175 21.514 1.00 95.62 211 VAL A C 1
ATOM 1754 O O . VAL A 1 211 ? 1.441 17.239 20.365 1.00 95.62 211 VAL A O 1
ATOM 1757 N N . LYS A 1 212 ? 1.840 17.049 22.560 1.00 96.62 212 LYS A N 1
ATOM 1758 C CA . LYS A 1 212 ? 3.308 16.981 22.409 1.00 96.62 212 LYS A CA 1
ATOM 1759 C C . LYS A 1 212 ? 3.760 15.783 21.576 1.00 96.62 212 LYS A C 1
ATOM 1761 O O . LYS A 1 212 ? 4.660 15.930 20.746 1.00 96.62 212 LYS A O 1
ATOM 1766 N N . LYS A 1 213 ? 3.144 14.615 21.778 1.00 96.12 213 LYS A N 1
ATOM 1767 C CA . LYS A 1 213 ? 3.434 13.408 20.997 1.00 96.12 213 LYS A CA 1
ATOM 1768 C C . LYS A 1 213 ? 3.087 13.619 19.523 1.00 96.12 213 LYS A C 1
ATOM 1770 O O . LYS A 1 213 ? 3.961 13.470 18.675 1.00 96.12 213 LYS A O 1
ATOM 1775 N N . VAL A 1 214 ? 1.863 14.061 19.235 1.00 96.19 214 VAL A N 1
ATOM 1776 C CA . VAL A 1 214 ? 1.380 14.319 17.869 1.00 96.19 214 VAL A CA 1
ATOM 1777 C C . VAL A 1 214 ? 2.227 15.382 17.172 1.00 96.19 214 VAL A C 1
ATOM 1779 O O . VAL A 1 214 ? 2.602 15.205 16.018 1.00 96.19 214 VAL A O 1
ATOM 1782 N N . LEU A 1 215 ? 2.593 16.466 17.863 1.00 96.88 215 LEU A N 1
ATOM 1783 C CA . LEU A 1 215 ? 3.469 17.497 17.302 1.00 96.88 215 LEU A CA 1
ATOM 1784 C C . LEU A 1 215 ? 4.858 16.948 16.967 1.00 96.88 215 LEU A C 1
ATOM 1786 O O . LEU A 1 215 ? 5.394 17.271 15.911 1.00 96.88 215 LEU A O 1
ATOM 1790 N N . THR A 1 216 ? 5.441 16.122 17.837 1.00 95.69 216 THR A N 1
ATOM 1791 C CA . THR A 1 216 ? 6.750 15.498 17.592 1.00 95.69 216 THR A CA 1
ATOM 1792 C C . THR A 1 216 ? 6.693 14.531 16.408 1.00 95.69 216 THR A C 1
ATOM 1794 O O . THR A 1 216 ? 7.543 14.594 15.521 1.00 95.69 216 THR A O 1
ATOM 1797 N N . GLU A 1 217 ? 5.665 13.682 16.343 1.00 95.31 217 GLU A N 1
ATOM 1798 C CA . GLU A 1 217 ? 5.456 12.746 15.232 1.00 95.31 217 GLU A CA 1
ATOM 1799 C C . GLU A 1 217 ? 5.222 13.477 13.906 1.00 95.31 217 GLU A C 1
ATOM 1801 O O . GLU A 1 217 ? 5.831 13.134 12.893 1.00 95.31 217 GLU A O 1
ATOM 1806 N N . ASN A 1 218 ? 4.391 14.522 13.906 1.00 95.88 218 ASN A N 1
ATOM 1807 C CA . ASN A 1 218 ? 4.127 15.316 12.710 1.00 95.88 218 ASN A CA 1
ATOM 1808 C C . ASN A 1 218 ? 5.365 16.090 12.255 1.00 95.88 218 ASN A C 1
ATOM 1810 O O . ASN A 1 218 ? 5.641 16.117 11.060 1.00 95.88 218 ASN A O 1
ATOM 1814 N N . LYS A 1 219 ? 6.151 16.663 13.178 1.00 97.62 219 LYS A N 1
ATOM 1815 C CA . LYS A 1 219 ? 7.434 17.301 12.840 1.00 97.62 219 LYS A CA 1
ATOM 1816 C C . LYS A 1 219 ? 8.375 16.325 12.139 1.00 97.62 219 LYS A C 1
ATOM 1818 O O . LYS A 1 219 ? 8.938 16.678 11.110 1.00 97.62 219 LYS A O 1
ATOM 1823 N N . LYS A 1 220 ? 8.494 15.097 12.654 1.00 96.38 220 LYS A N 1
ATOM 1824 C CA . LYS A 1 220 ? 9.311 14.053 12.024 1.00 96.38 220 LYS A CA 1
ATOM 1825 C C . LYS A 1 220 ? 8.807 13.718 10.616 1.00 96.38 220 LYS A C 1
ATOM 1827 O O . LYS A 1 220 ? 9.587 13.751 9.676 1.00 96.38 220 LYS A O 1
ATOM 1832 N N . LYS A 1 221 ? 7.499 13.490 10.450 1.00 96.75 221 LYS A N 1
ATOM 1833 C CA . LYS A 1 221 ? 6.897 13.210 9.132 1.00 96.75 221 LYS A CA 1
ATOM 1834 C C . LYS A 1 221 ? 7.134 14.335 8.124 1.00 96.75 221 LYS A C 1
ATOM 1836 O O . LYS A 1 221 ? 7.411 14.059 6.960 1.00 96.75 221 LYS A O 1
ATOM 1841 N N . VAL A 1 222 ? 7.017 15.593 8.555 1.00 97.31 222 VAL A N 1
ATOM 1842 C CA . VAL A 1 222 ? 7.286 16.761 7.704 1.00 97.31 222 VAL A CA 1
ATOM 1843 C C . VAL A 1 222 ? 8.750 16.783 7.266 1.00 97.31 222 VAL A C 1
ATOM 1845 O O . VAL A 1 222 ? 9.019 16.987 6.084 1.00 97.31 222 VAL A O 1
ATOM 1848 N N . GLU A 1 223 ? 9.683 16.522 8.181 1.00 96.94 223 GLU A N 1
ATOM 1849 C CA . GLU A 1 223 ? 11.114 16.478 7.865 1.00 96.94 223 GLU A CA 1
ATOM 1850 C C . GLU A 1 223 ? 11.454 15.329 6.902 1.00 96.94 223 GLU A C 1
ATOM 1852 O O . GLU A 1 223 ? 12.104 15.544 5.881 1.00 96.94 223 GLU A O 1
ATOM 1857 N N . ASP A 1 224 ? 10.926 14.130 7.151 1.00 96.25 224 ASP A N 1
ATOM 1858 C CA . ASP A 1 224 ? 11.110 12.965 6.278 1.00 96.25 224 ASP A CA 1
ATOM 1859 C C . ASP A 1 224 ? 10.547 13.227 4.865 1.00 96.25 224 ASP A C 1
ATOM 1861 O O . ASP A 1 224 ? 11.165 12.890 3.848 1.00 96.25 224 ASP A O 1
ATOM 1865 N N . THR A 1 225 ? 9.397 13.903 4.786 1.00 96.44 225 THR A N 1
ATOM 1866 C CA . THR A 1 225 ? 8.783 14.315 3.514 1.00 96.44 225 THR A CA 1
ATOM 1867 C C . THR A 1 225 ? 9.662 15.327 2.783 1.00 96.44 225 THR A C 1
ATOM 1869 O O . THR A 1 225 ? 9.887 15.202 1.580 1.00 96.44 225 THR A O 1
ATOM 1872 N N . LYS A 1 226 ? 10.209 16.314 3.500 1.00 97.88 226 LYS A N 1
ATOM 1873 C CA . LYS A 1 226 ? 11.111 17.324 2.936 1.00 97.88 226 LYS A CA 1
ATOM 1874 C C . LYS A 1 226 ? 12.390 16.693 2.380 1.00 97.88 226 LYS A C 1
ATOM 1876 O O . LYS A 1 226 ? 12.806 17.043 1.275 1.00 97.88 226 LYS A O 1
ATOM 1881 N N . ASN A 1 227 ? 12.967 15.734 3.100 1.00 96.25 227 ASN A N 1
ATOM 1882 C CA . ASN A 1 227 ? 14.137 14.981 2.647 1.00 96.25 227 ASN A CA 1
ATOM 1883 C C . ASN A 1 227 ? 13.831 14.180 1.377 1.00 96.25 227 ASN A C 1
ATOM 1885 O O . ASN A 1 227 ? 14.599 14.236 0.417 1.00 96.25 227 ASN A O 1
ATOM 1889 N N . SER A 1 228 ? 12.670 13.526 1.330 1.00 96.69 228 SER A N 1
ATOM 1890 C CA . SER A 1 228 ? 12.212 12.789 0.146 1.00 96.69 228 SER A CA 1
ATOM 1891 C C . SER A 1 228 ? 12.037 13.709 -1.068 1.00 96.69 228 SER A C 1
ATOM 1893 O O . SER A 1 228 ? 12.506 13.395 -2.159 1.00 96.69 228 SER A O 1
ATOM 1895 N N . ILE A 1 229 ? 11.425 14.885 -0.888 1.00 97.25 229 ILE A N 1
ATOM 1896 C CA . ILE A 1 229 ? 11.279 15.891 -1.954 1.00 97.25 229 ILE A CA 1
ATOM 1897 C C . ILE A 1 229 ? 12.649 16.333 -2.483 1.00 97.25 229 ILE A C 1
ATOM 1899 O O . ILE A 1 229 ? 12.828 16.484 -3.693 1.00 97.25 229 ILE A O 1
ATOM 1903 N N . ASN A 1 230 ? 13.623 16.540 -1.595 1.00 97.31 230 ASN A N 1
ATOM 1904 C CA . ASN A 1 230 ? 14.967 16.937 -1.998 1.00 97.31 230 ASN A CA 1
ATOM 1905 C C . ASN A 1 230 ? 15.686 15.832 -2.793 1.00 97.31 230 ASN A C 1
ATOM 1907 O O . ASN A 1 230 ? 16.299 16.136 -3.815 1.00 97.31 230 ASN A O 1
ATOM 1911 N N . ASP A 1 231 ? 15.557 14.568 -2.384 1.00 96.25 231 ASP A N 1
ATOM 1912 C CA . ASP A 1 231 ? 16.082 13.418 -3.136 1.00 96.25 231 ASP A CA 1
ATOM 1913 C C . ASP A 1 231 ? 15.471 13.339 -4.546 1.00 96.25 231 ASP A C 1
ATOM 1915 O O . ASP A 1 231 ? 16.195 13.275 -5.543 1.00 96.25 231 ASP A O 1
ATOM 1919 N N . PHE A 1 232 ? 14.143 13.462 -4.660 1.00 97.06 232 PHE A N 1
ATOM 1920 C CA . PHE A 1 232 ? 13.475 13.500 -5.964 1.00 97.06 232 PHE A CA 1
ATOM 1921 C C . PHE A 1 232 ? 13.960 14.661 -6.835 1.00 97.06 232 PHE A C 1
ATOM 1923 O O . PHE A 1 232 ? 14.197 14.482 -8.032 1.00 97.06 232 PHE A O 1
ATOM 1930 N N . LYS A 1 233 ? 14.160 15.844 -6.244 1.00 97.56 233 LYS A N 1
ATOM 1931 C CA . LYS A 1 233 ? 14.686 17.012 -6.957 1.00 97.56 233 LYS A CA 1
ATOM 1932 C C . LYS A 1 233 ? 16.103 16.764 -7.481 1.00 97.56 233 LYS A C 1
ATOM 1934 O O . LYS A 1 233 ? 16.392 17.125 -8.620 1.00 97.56 233 LYS A O 1
ATOM 1939 N N . GLN A 1 234 ? 16.974 16.144 -6.686 1.00 96.00 234 GLN A N 1
ATOM 1940 C CA . GLN A 1 234 ? 18.338 15.808 -7.108 1.00 96.00 234 GLN A CA 1
ATOM 1941 C C . GLN A 1 234 ? 18.337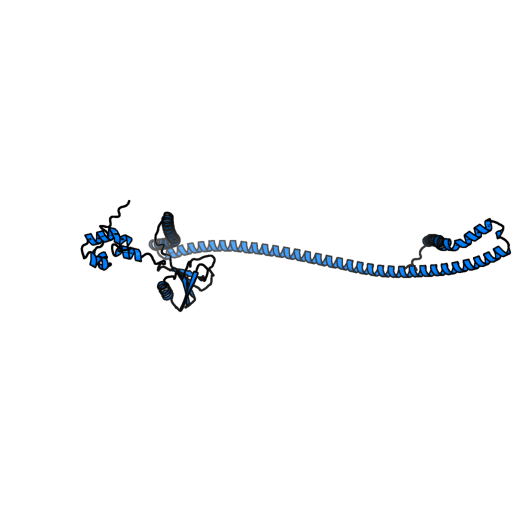 14.790 -8.252 1.00 96.00 234 GLN A C 1
ATOM 1943 O O . GLN A 1 234 ? 18.996 15.014 -9.268 1.00 96.00 234 GLN A O 1
ATOM 1948 N N . LYS A 1 235 ? 17.533 13.726 -8.141 1.00 97.19 235 LYS A N 1
ATOM 1949 C CA . LYS A 1 235 ? 17.364 12.726 -9.209 1.00 97.19 235 LYS A CA 1
ATOM 1950 C C . LYS A 1 235 ? 16.862 13.349 -10.505 1.00 97.19 235 LYS A C 1
ATOM 1952 O O . LYS A 1 235 ? 17.419 13.083 -11.565 1.00 97.19 235 LYS A O 1
ATOM 1957 N N . TYR A 1 236 ? 15.864 14.226 -10.424 1.00 96.94 236 TYR A N 1
ATOM 1958 C CA . TYR A 1 236 ? 15.354 14.945 -11.589 1.00 96.94 236 TYR A CA 1
ATOM 1959 C C . TYR A 1 236 ? 16.452 15.746 -12.305 1.00 96.94 236 TYR A C 1
ATOM 1961 O O . TYR A 1 236 ? 16.574 15.663 -13.526 1.00 96.94 236 TYR A O 1
ATOM 1969 N N . VAL A 1 237 ? 17.283 16.483 -11.558 1.00 97.00 237 VAL A N 1
ATOM 1970 C CA . VAL A 1 237 ? 18.407 17.242 -12.134 1.00 97.00 237 VAL A CA 1
ATOM 1971 C C . VAL A 1 237 ? 19.418 16.310 -12.807 1.00 97.00 237 VAL A C 1
ATOM 1973 O O . VAL A 1 237 ? 19.847 16.593 -13.923 1.00 97.00 237 VAL A O 1
ATOM 1976 N N . LEU A 1 238 ? 19.760 15.184 -12.174 1.00 96.50 238 LEU A N 1
ATOM 1977 C CA . LEU A 1 238 ? 20.676 14.194 -12.747 1.00 96.50 238 LEU A CA 1
ATOM 1978 C C . LEU A 1 238 ? 20.144 13.611 -14.061 1.00 96.50 238 LEU A C 1
ATOM 1980 O O . LEU A 1 238 ? 20.865 13.600 -15.058 1.00 96.50 238 LEU A O 1
ATOM 1984 N N . TYR A 1 239 ? 18.880 13.181 -14.093 1.00 97.00 239 TYR A N 1
ATOM 1985 C CA . TYR A 1 239 ? 18.268 12.637 -15.307 1.00 97.00 239 TYR A CA 1
ATOM 1986 C C . TYR A 1 239 ? 18.173 13.673 -16.421 1.00 97.00 239 TYR A C 1
ATOM 1988 O O . TYR A 1 239 ? 18.472 13.364 -17.573 1.00 97.00 239 TYR A O 1
ATOM 1996 N N . LYS A 1 240 ? 17.823 14.916 -16.079 1.00 96.94 240 LYS A N 1
ATOM 1997 C CA . LYS A 1 240 ? 17.802 16.020 -17.039 1.00 96.94 240 LYS A CA 1
ATOM 1998 C C . LYS A 1 240 ? 19.186 16.258 -17.650 1.00 96.94 240 LYS A C 1
ATOM 2000 O O . LYS A 1 240 ? 19.292 16.399 -18.864 1.00 96.94 240 LYS A O 1
ATOM 2005 N N . ASN A 1 241 ? 20.239 16.264 -16.835 1.00 95.81 241 ASN A N 1
ATOM 2006 C CA . ASN A 1 241 ? 21.608 16.441 -17.323 1.00 95.81 241 ASN A CA 1
ATOM 2007 C C . ASN A 1 241 ? 22.049 15.276 -18.216 1.00 95.81 241 ASN A C 1
ATOM 2009 O O . ASN A 1 241 ? 22.632 15.506 -19.269 1.00 95.81 241 ASN A O 1
ATOM 2013 N N . HIS A 1 242 ? 21.732 14.036 -17.835 1.00 96.00 242 HIS A N 1
ATOM 2014 C CA . HIS A 1 242 ? 22.040 12.867 -18.656 1.00 96.00 242 HIS A CA 1
ATOM 2015 C C . HIS A 1 242 ? 21.341 12.927 -20.021 1.00 96.00 242 HIS A C 1
ATOM 2017 O O . HIS A 1 242 ? 21.955 12.629 -21.042 1.00 96.00 242 HIS A O 1
ATOM 2023 N N . LEU A 1 243 ? 20.071 13.341 -20.052 1.00 96.38 243 LEU A N 1
ATOM 2024 C CA . LEU A 1 243 ? 19.324 13.502 -21.298 1.00 96.38 243 LEU A CA 1
ATOM 2025 C C . LEU A 1 243 ? 19.948 14.576 -22.196 1.00 96.38 243 LEU A C 1
ATOM 2027 O O . LEU A 1 243 ? 20.110 14.344 -23.389 1.00 96.38 243 LEU A O 1
ATOM 2031 N N . ASN A 1 244 ? 20.336 15.717 -21.622 1.00 96.31 244 ASN A N 1
ATOM 2032 C CA . ASN A 1 244 ? 21.004 16.782 -22.368 1.00 96.31 244 ASN A CA 1
ATOM 2033 C C . ASN A 1 244 ? 22.344 16.316 -22.953 1.00 96.31 244 ASN A C 1
ATOM 2035 O O . ASN A 1 244 ? 22.597 16.547 -24.128 1.00 96.31 244 ASN A O 1
ATOM 2039 N N . ASN A 1 245 ? 23.164 15.603 -22.175 1.00 95.25 245 ASN A N 1
ATOM 2040 C CA . ASN A 1 245 ? 24.431 15.060 -22.671 1.00 95.25 245 ASN A CA 1
ATOM 2041 C C . ASN A 1 245 ? 24.211 14.082 -23.835 1.00 95.25 245 ASN A C 1
ATOM 2043 O O . ASN A 1 245 ? 24.932 14.123 -24.824 1.00 95.25 245 ASN A O 1
ATOM 2047 N N . TYR A 1 246 ? 23.188 13.228 -23.738 1.00 95.88 246 TYR A N 1
ATOM 2048 C CA . TYR A 1 246 ? 22.851 12.288 -24.805 1.00 95.88 246 TYR A CA 1
ATOM 2049 C C . TYR A 1 246 ? 22.379 13.000 -26.082 1.00 95.88 246 TYR A C 1
ATOM 2051 O O . TYR A 1 246 ? 22.751 12.601 -27.184 1.00 95.88 246 TYR A O 1
ATOM 2059 N N . LEU A 1 247 ? 21.594 14.074 -25.943 1.00 96.56 247 LEU A N 1
ATOM 2060 C CA . LEU A 1 247 ? 21.194 14.920 -27.071 1.00 96.56 247 LEU A CA 1
ATOM 2061 C C . LEU A 1 247 ? 22.407 15.579 -27.739 1.00 96.56 247 LEU A C 1
ATOM 2063 O O . LEU A 1 247 ? 22.507 15.546 -28.965 1.00 96.56 247 LEU A O 1
ATOM 2067 N N . ASP A 1 248 ? 23.343 16.111 -26.950 1.00 95.81 248 ASP A N 1
ATOM 2068 C CA . ASP A 1 248 ? 24.581 16.708 -27.462 1.00 95.81 248 ASP A CA 1
ATOM 2069 C C . ASP A 1 248 ? 25.446 15.684 -28.213 1.00 95.81 248 ASP A C 1
ATOM 2071 O O . ASP A 1 248 ? 26.031 16.001 -29.251 1.00 95.81 248 ASP A O 1
ATOM 2075 N N . ASP A 1 249 ? 25.533 14.448 -27.718 1.00 95.69 249 ASP A N 1
ATOM 2076 C CA . ASP A 1 249 ? 26.292 13.383 -28.377 1.00 95.69 249 ASP A CA 1
ATOM 2077 C C . ASP A 1 249 ? 25.639 12.940 -29.692 1.00 95.69 249 ASP A C 1
ATOM 2079 O O . ASP A 1 249 ? 26.339 12.719 -30.683 1.00 95.69 249 ASP A O 1
ATOM 2083 N N . ILE A 1 250 ? 24.304 12.864 -29.741 1.00 94.62 250 ILE A N 1
ATOM 2084 C CA . ILE A 1 250 ? 23.573 12.614 -30.989 1.00 94.62 250 ILE A CA 1
ATOM 2085 C C . ILE A 1 250 ? 23.839 13.732 -32.000 1.00 94.62 250 ILE A C 1
ATOM 2087 O O . ILE A 1 250 ? 24.151 13.436 -33.152 1.00 94.62 250 ILE A O 1
ATOM 2091 N N . ASP A 1 251 ? 23.756 14.999 -31.589 1.00 95.88 251 ASP A N 1
ATOM 2092 C CA . ASP A 1 251 ? 23.993 16.141 -32.480 1.00 95.88 251 ASP A CA 1
ATOM 2093 C C . ASP A 1 251 ? 25.422 16.133 -33.049 1.00 95.88 251 ASP A C 1
ATOM 2095 O O . ASP A 1 251 ? 25.625 16.298 -34.255 1.00 95.88 251 ASP A O 1
ATOM 2099 N N . LYS A 1 252 ? 26.428 15.847 -32.210 1.00 95.00 252 LYS A N 1
ATOM 2100 C CA . LYS A 1 252 ? 27.820 15.679 -32.660 1.00 95.00 252 LYS A CA 1
ATOM 2101 C C . LYS A 1 252 ? 27.964 14.532 -33.656 1.00 95.00 252 LYS A C 1
ATOM 2103 O O . LYS A 1 252 ? 28.601 14.711 -34.693 1.00 95.00 252 LYS A O 1
ATOM 2108 N N . ASN A 1 253 ? 27.385 13.371 -33.360 1.00 94.69 253 ASN A N 1
ATOM 2109 C CA . ASN A 1 253 ? 27.479 12.203 -34.233 1.00 94.69 253 ASN A CA 1
ATOM 2110 C C . ASN A 1 253 ? 26.777 12.437 -35.573 1.00 94.69 253 ASN A C 1
ATOM 2112 O O . ASN A 1 253 ? 27.319 12.056 -36.607 1.00 94.69 253 ASN A O 1
ATOM 2116 N N . ASN A 1 254 ? 25.629 13.116 -35.576 1.00 93.94 254 ASN A N 1
ATOM 2117 C CA . ASN A 1 254 ? 24.933 13.491 -36.803 1.00 93.94 254 ASN A CA 1
ATOM 2118 C C . ASN A 1 254 ? 25.782 14.437 -37.658 1.00 93.94 254 ASN A C 1
ATOM 2120 O O . ASN A 1 254 ? 25.943 14.179 -38.846 1.00 93.94 254 ASN A O 1
ATOM 2124 N N . LYS A 1 255 ? 26.420 15.454 -37.061 1.00 94.44 255 LYS A N 1
ATOM 2125 C CA . LYS A 1 255 ? 27.354 16.344 -37.779 1.00 94.44 255 LYS A CA 1
ATOM 2126 C C . LYS A 1 255 ? 28.532 15.586 -38.395 1.00 94.44 255 LYS A C 1
ATOM 2128 O O . LYS A 1 255 ? 28.928 15.864 -39.524 1.00 94.44 255 LYS A O 1
ATOM 2133 N N . VAL A 1 256 ? 29.098 14.619 -37.668 1.00 95.25 256 VAL A N 1
ATOM 2134 C CA . VAL A 1 256 ? 30.169 13.752 -38.190 1.00 95.25 256 VAL A CA 1
ATOM 2135 C C . VAL A 1 256 ? 29.653 12.879 -39.334 1.00 95.25 256 VAL A C 1
ATOM 2137 O O . VAL A 1 256 ? 30.332 12.733 -40.346 1.00 95.25 256 VAL A O 1
ATOM 2140 N N . PHE A 1 257 ? 28.450 12.322 -39.203 1.00 94.31 257 PHE A N 1
ATOM 2141 C CA . PHE A 1 257 ? 27.840 11.483 -40.227 1.00 94.31 257 PHE A CA 1
ATOM 2142 C C . PHE A 1 257 ? 27.526 12.266 -41.507 1.00 94.31 257 PHE A C 1
ATOM 2144 O O . PHE A 1 257 ? 27.852 11.798 -42.594 1.00 94.31 257 PHE A O 1
ATOM 2151 N N . GLU A 1 258 ? 26.974 13.475 -41.387 1.00 93.19 258 GLU A N 1
ATOM 2152 C CA . GLU A 1 258 ? 26.748 14.389 -42.512 1.00 93.19 258 GLU A CA 1
ATOM 2153 C C . GLU A 1 258 ? 28.051 14.711 -43.245 1.00 93.19 258 GLU A C 1
ATOM 2155 O O . GLU A 1 258 ? 28.101 14.637 -44.474 1.00 93.19 258 GLU A O 1
ATOM 2160 N N . LYS A 1 259 ? 29.128 14.993 -42.500 1.00 93.25 259 LYS A N 1
ATOM 2161 C CA . LYS A 1 259 ? 30.450 15.211 -43.091 1.00 93.25 259 LYS A CA 1
ATOM 2162 C C . LYS A 1 259 ? 30.952 13.969 -43.830 1.00 93.25 259 LYS A C 1
ATOM 2164 O O . LYS A 1 259 ? 31.362 14.074 -44.978 1.00 93.25 259 LYS A O 1
ATOM 2169 N N . ASN A 1 260 ? 30.881 12.794 -43.207 1.00 93.62 260 ASN A N 1
ATOM 2170 C CA . ASN A 1 260 ? 31.336 11.550 -43.830 1.00 93.62 260 ASN A CA 1
ATOM 2171 C C . ASN A 1 260 ? 30.533 11.208 -45.095 1.00 93.62 260 ASN A C 1
ATOM 2173 O O . ASN A 1 260 ? 31.099 10.693 -46.056 1.00 93.62 260 ASN A O 1
ATOM 2177 N N . LEU A 1 261 ? 29.225 11.4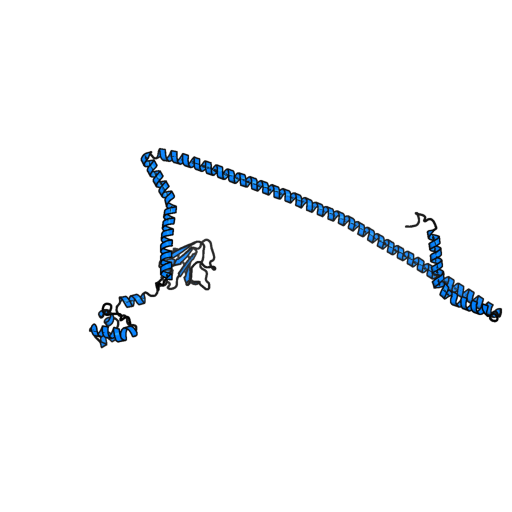91 -45.112 1.00 91.81 261 LEU A N 1
ATOM 2178 C CA . LEU A 1 261 ? 28.397 11.344 -46.309 1.00 91.81 261 LEU A CA 1
ATOM 2179 C C . LEU A 1 261 ? 28.850 12.292 -47.420 1.00 91.81 261 LEU A C 1
ATOM 2181 O O . LEU A 1 261 ? 28.982 11.860 -48.563 1.00 91.81 261 LEU A O 1
ATOM 2185 N N . TYR A 1 262 ? 29.105 13.557 -47.085 1.00 89.25 262 TYR A N 1
ATOM 2186 C CA . TYR A 1 262 ? 29.605 14.544 -48.038 1.00 89.25 262 TYR A CA 1
ATOM 2187 C C . TYR A 1 262 ? 30.961 14.131 -48.630 1.00 89.25 262 TYR A C 1
ATOM 2189 O O . TYR A 1 262 ? 31.131 14.144 -49.852 1.00 89.25 262 TYR A O 1
ATOM 2197 N N . ASP A 1 263 ? 31.896 13.700 -47.781 1.00 88.12 263 ASP A N 1
ATOM 2198 C CA . ASP A 1 263 ? 33.227 13.250 -48.196 1.00 88.12 263 ASP A CA 1
ATOM 2199 C C . ASP A 1 263 ? 33.116 12.005 -49.102 1.00 88.12 263 ASP A C 1
ATOM 2201 O O . ASP A 1 263 ? 33.651 11.998 -50.207 1.00 88.12 263 ASP A O 1
ATOM 2205 N N . ALA A 1 264 ? 32.312 11.002 -48.726 1.00 85.50 264 ALA A N 1
ATOM 2206 C CA . ALA A 1 264 ? 32.111 9.792 -49.532 1.00 85.50 264 ALA A CA 1
ATOM 2207 C C . ALA A 1 264 ? 31.423 10.057 -50.885 1.00 85.50 264 ALA A C 1
ATOM 2209 O O . ALA A 1 264 ? 31.731 9.402 -51.885 1.00 85.50 264 ALA A O 1
ATOM 2210 N N . MET A 1 265 ? 30.473 10.998 -50.935 1.00 83.38 265 MET A N 1
ATOM 2211 C CA . MET A 1 265 ? 29.853 11.427 -52.192 1.00 83.38 265 MET A CA 1
ATOM 2212 C C . MET A 1 265 ? 30.878 12.100 -53.105 1.00 83.38 265 MET A C 1
ATOM 2214 O O . MET A 1 265 ? 30.928 11.789 -54.295 1.00 83.38 265 MET A O 1
ATOM 2218 N N . THR A 1 266 ? 31.714 12.968 -52.538 1.00 81.88 266 THR A N 1
ATOM 2219 C CA . THR A 1 266 ? 32.765 13.678 -53.273 1.00 81.88 266 THR A CA 1
ATOM 2220 C C . THR A 1 266 ? 33.822 12.707 -53.801 1.00 81.88 266 THR A C 1
ATOM 2222 O O . THR A 1 266 ? 34.151 12.755 -54.986 1.00 81.88 266 THR A O 1
ATOM 2225 N N . ASP A 1 267 ? 34.288 11.766 -52.976 1.00 78.31 267 ASP A N 1
ATOM 2226 C CA . ASP A 1 267 ? 35.255 10.735 -53.376 1.00 78.31 267 ASP A CA 1
ATOM 2227 C C . ASP A 1 267 ? 34.723 9.881 -54.531 1.00 78.31 267 ASP A C 1
ATOM 2229 O O . ASP A 1 267 ? 35.420 9.657 -55.519 1.00 78.31 267 ASP A O 1
ATOM 2233 N N . LYS A 1 268 ? 33.451 9.466 -54.473 1.00 75.88 268 LYS A N 1
ATOM 2234 C CA . LYS A 1 268 ? 32.821 8.702 -55.558 1.00 75.88 268 LYS A CA 1
ATOM 2235 C C . LYS A 1 268 ? 32.766 9.490 -56.871 1.00 75.88 268 LYS A C 1
ATOM 2237 O O . LYS A 1 268 ? 32.944 8.907 -57.942 1.00 75.88 268 LYS A O 1
ATOM 2242 N N . GLU A 1 269 ? 32.493 10.793 -56.814 1.00 73.69 269 GLU A N 1
ATOM 2243 C CA . GLU A 1 269 ? 32.517 11.651 -58.003 1.00 73.69 269 GLU A CA 1
ATOM 2244 C C . GLU A 1 269 ? 33.934 11.815 -58.564 1.00 73.69 269 GLU A C 1
ATOM 2246 O O . GLU A 1 269 ? 34.117 11.766 -59.785 1.00 73.69 269 GLU A O 1
ATOM 2251 N N . LEU A 1 270 ? 34.936 11.972 -57.695 1.00 69.56 270 LEU A N 1
ATOM 2252 C CA . LEU A 1 270 ? 36.343 12.051 -58.086 1.00 69.56 270 LEU A CA 1
ATOM 2253 C C . LEU A 1 270 ? 36.825 10.740 -58.720 1.00 69.56 270 LEU A C 1
ATOM 2255 O O . LEU A 1 270 ? 37.434 10.774 -59.790 1.00 69.56 270 LEU A O 1
ATOM 2259 N N . ASP A 1 271 ? 36.481 9.591 -58.142 1.00 71.00 271 ASP A N 1
ATOM 2260 C CA . ASP A 1 271 ? 36.808 8.271 -58.691 1.00 71.00 271 ASP A CA 1
ATOM 2261 C C . ASP A 1 271 ? 36.143 8.034 -60.052 1.00 71.00 271 ASP A C 1
ATOM 2263 O O . ASP A 1 271 ? 36.782 7.541 -6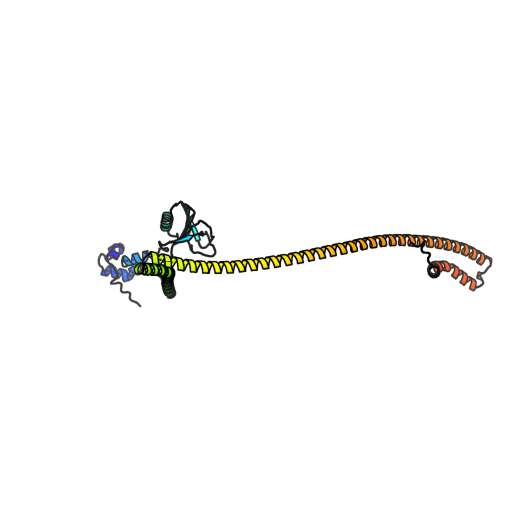0.987 1.00 71.00 271 ASP A O 1
ATOM 2267 N N . ALA A 1 272 ? 34.877 8.436 -60.214 1.00 68.69 272 ALA A N 1
ATOM 2268 C CA . ALA A 1 272 ? 34.187 8.354 -61.499 1.00 68.69 272 ALA A CA 1
ATOM 2269 C C . ALA A 1 272 ? 34.871 9.221 -62.572 1.00 68.69 272 ALA A C 1
ATOM 2271 O O . ALA A 1 272 ? 35.045 8.779 -63.711 1.00 68.69 272 ALA A O 1
ATOM 2272 N N . ARG A 1 273 ? 35.314 10.435 -62.210 1.00 69.12 273 ARG A N 1
ATOM 2273 C CA . ARG A 1 273 ? 36.093 11.306 -63.106 1.00 69.12 273 ARG A CA 1
ATOM 2274 C C . ARG A 1 273 ? 37.442 10.687 -63.452 1.00 69.12 273 ARG A C 1
ATOM 2276 O O . ARG A 1 273 ? 37.811 10.670 -64.623 1.00 69.12 273 ARG A O 1
ATOM 2283 N N . LYS A 1 274 ? 38.152 10.134 -62.470 1.00 72.38 274 LYS A N 1
ATOM 2284 C CA . LYS A 1 274 ? 39.441 9.469 -62.677 1.00 72.38 274 LYS A CA 1
ATOM 2285 C C . LYS A 1 274 ? 39.313 8.281 -63.629 1.00 72.38 274 LYS A C 1
ATOM 2287 O O . LYS A 1 274 ? 40.066 8.202 -64.592 1.00 72.38 274 LYS A O 1
ATOM 2292 N N . SER A 1 275 ? 38.305 7.429 -63.442 1.00 69.44 275 SER A N 1
ATOM 2293 C CA . SER A 1 275 ? 38.029 6.304 -64.343 1.00 69.44 275 SER A CA 1
ATOM 2294 C C . SER A 1 275 ? 37.704 6.761 -65.775 1.00 69.44 275 SER A C 1
ATOM 2296 O O . SER A 1 275 ? 38.155 6.148 -66.747 1.00 69.44 275 SER A O 1
ATOM 2298 N N . TYR A 1 276 ? 36.982 7.875 -65.937 1.00 73.38 276 TYR A N 1
ATOM 2299 C CA . TYR A 1 276 ? 36.738 8.473 -67.253 1.00 73.38 276 TYR A CA 1
ATOM 2300 C C . TYR A 1 276 ? 38.027 8.982 -67.921 1.00 73.38 276 TYR A C 1
ATOM 2302 O O . TYR A 1 276 ? 38.246 8.733 -69.106 1.00 73.38 276 TYR A O 1
ATOM 2310 N N . TYR A 1 277 ? 38.912 9.656 -67.181 1.00 70.44 277 TYR A N 1
ATOM 2311 C CA . TYR A 1 277 ? 40.190 10.114 -67.734 1.00 70.44 277 TYR A CA 1
ATOM 2312 C C . TYR A 1 277 ? 41.131 8.951 -68.060 1.00 70.44 277 TYR A C 1
ATOM 2314 O O . TYR A 1 277 ? 41.687 8.916 -69.156 1.00 70.44 277 TYR A O 1
ATOM 2322 N N . GLU A 1 278 ? 41.238 7.958 -67.176 1.00 67.12 278 GLU A N 1
ATOM 2323 C CA . GLU A 1 278 ? 42.048 6.757 -67.403 1.00 67.12 278 GLU A CA 1
ATOM 2324 C C . GLU A 1 278 ? 41.554 5.968 -68.623 1.00 67.12 278 GLU A C 1
ATOM 2326 O O . GLU A 1 278 ? 42.352 5.578 -69.474 1.00 67.12 278 GLU A O 1
ATOM 2331 N N . SER A 1 279 ? 40.239 5.771 -68.769 1.00 67.50 279 SER A N 1
ATOM 2332 C CA . SER A 1 279 ? 39.678 5.082 -69.941 1.00 67.50 279 SER A CA 1
ATOM 2333 C C . SER A 1 279 ? 39.922 5.851 -71.240 1.00 67.50 279 SER A C 1
ATOM 2335 O O . SER A 1 279 ? 40.313 5.247 -72.240 1.00 67.50 279 SER A O 1
ATOM 2337 N N . LYS A 1 280 ? 39.795 7.182 -71.223 1.00 67.88 280 LYS A N 1
ATOM 2338 C CA . LYS A 1 280 ? 40.093 8.037 -72.378 1.00 67.88 280 LYS A CA 1
ATOM 2339 C C . LYS A 1 280 ? 41.574 8.008 -72.769 1.00 67.88 280 LYS A C 1
ATOM 2341 O O . LYS A 1 280 ? 41.900 7.975 -73.957 1.00 67.88 280 LYS A O 1
ATOM 2346 N N . GLU A 1 281 ? 42.483 8.004 -71.797 1.00 65.12 281 GLU A N 1
ATOM 2347 C CA . GLU A 1 281 ? 43.919 7.859 -72.054 1.00 65.12 281 GLU A CA 1
ATOM 2348 C C . GLU A 1 281 ? 44.257 6.477 -72.622 1.00 65.12 281 GLU A C 1
ATOM 2350 O O . GLU A 1 281 ? 45.000 6.379 -73.601 1.00 65.12 281 GLU A O 1
ATOM 2355 N N . VAL A 1 282 ? 43.658 5.411 -72.080 1.00 65.06 282 VAL A N 1
ATOM 2356 C CA . VAL A 1 282 ? 43.808 4.042 -72.596 1.00 65.06 282 VAL A CA 1
ATOM 2357 C C . VAL A 1 282 ? 43.286 3.932 -74.033 1.00 65.06 282 VAL A C 1
ATOM 2359 O O . VAL A 1 282 ? 43.958 3.339 -74.884 1.00 65.06 282 VAL A O 1
ATOM 2362 N N . GLU A 1 283 ? 42.138 4.538 -74.346 1.00 66.12 283 GLU A N 1
ATOM 2363 C CA . GLU A 1 283 ? 41.604 4.583 -75.711 1.00 66.12 283 GLU A CA 1
ATOM 2364 C C . GLU A 1 283 ? 42.549 5.314 -76.670 1.00 66.12 283 GLU A C 1
ATOM 2366 O O . GLU A 1 283 ? 42.877 4.765 -77.730 1.00 66.12 283 GLU A O 1
ATOM 2371 N N . ASN A 1 284 ? 43.058 6.488 -76.283 1.00 66.62 284 ASN A N 1
ATOM 2372 C CA . ASN A 1 284 ? 44.027 7.240 -77.080 1.00 66.62 284 ASN A CA 1
ATOM 2373 C C . ASN A 1 284 ? 45.303 6.423 -77.337 1.00 66.62 284 ASN A C 1
ATOM 2375 O O . ASN A 1 284 ? 45.723 6.284 -78.488 1.00 66.62 284 ASN A O 1
ATOM 2379 N N . ILE A 1 285 ? 45.893 5.810 -76.304 1.00 69.19 285 ILE A N 1
ATOM 2380 C CA . ILE A 1 285 ? 47.097 4.969 -76.440 1.00 69.19 285 ILE A CA 1
ATOM 2381 C C . ILE A 1 285 ? 46.829 3.777 -77.373 1.00 69.19 285 ILE A C 1
ATOM 2383 O O . ILE A 1 285 ? 47.666 3.448 -78.221 1.00 69.19 285 ILE A O 1
ATOM 2387 N N . SER A 1 286 ? 45.648 3.155 -77.278 1.00 70.06 286 SER A N 1
ATOM 2388 C CA . SER A 1 286 ? 45.258 2.043 -78.154 1.00 70.06 286 SER A CA 1
ATOM 2389 C C . SER A 1 286 ? 45.173 2.454 -79.628 1.00 70.06 286 SER A C 1
ATOM 2391 O O . SER A 1 286 ? 45.459 1.648 -80.519 1.00 70.06 286 SER A O 1
ATOM 2393 N N . TRP A 1 287 ? 44.768 3.696 -79.903 1.00 73.56 287 TRP A N 1
ATOM 2394 C CA . TRP A 1 287 ? 44.660 4.230 -81.255 1.00 73.56 287 TRP A CA 1
ATOM 2395 C C . TRP A 1 287 ? 46.045 4.459 -81.863 1.00 73.56 287 TRP A C 1
ATOM 2397 O O . TRP A 1 287 ? 46.333 3.921 -82.934 1.00 73.56 287 TRP A O 1
ATOM 2407 N N . TYR A 1 288 ? 46.942 5.144 -81.146 1.00 73.75 288 TYR A N 1
ATOM 2408 C CA . TYR A 1 288 ? 48.324 5.338 -81.598 1.00 73.75 288 TYR A CA 1
ATOM 2409 C C . TYR A 1 288 ? 49.036 4.000 -81.819 1.00 73.75 288 TYR A C 1
ATOM 2411 O O . TYR A 1 288 ? 49.674 3.804 -82.853 1.00 73.75 288 TYR A O 1
ATOM 2419 N N . SER A 1 289 ? 48.882 3.044 -80.896 1.00 74.06 289 SER A N 1
ATOM 2420 C CA . SER A 1 289 ? 49.472 1.707 -81.029 1.00 74.06 289 SER A CA 1
ATOM 2421 C C . SER A 1 289 ? 49.025 0.998 -82.316 1.00 74.06 289 SER A C 1
ATOM 2423 O O . SER A 1 289 ? 49.860 0.443 -83.038 1.00 74.06 289 SER A O 1
ATOM 2425 N N . ARG A 1 290 ? 47.732 1.078 -82.664 1.00 78.25 290 ARG A N 1
ATOM 2426 C CA . ARG A 1 290 ? 47.199 0.536 -83.925 1.00 78.25 290 ARG A CA 1
ATOM 2427 C C . ARG A 1 290 ? 47.813 1.221 -85.148 1.00 78.25 290 ARG A C 1
ATOM 2429 O O . ARG A 1 290 ? 48.258 0.526 -86.059 1.00 78.25 290 ARG A O 1
ATOM 2436 N N . VAL A 1 291 ? 47.901 2.551 -85.152 1.00 82.19 291 VAL A N 1
ATOM 2437 C CA . VAL A 1 291 ? 48.498 3.325 -86.258 1.00 82.19 291 VAL A CA 1
ATOM 2438 C C . VAL A 1 291 ? 49.972 2.961 -86.471 1.00 82.19 291 VAL A C 1
ATOM 2440 O O . VAL A 1 291 ? 50.370 2.647 -87.593 1.00 82.19 291 VAL A O 1
ATOM 2443 N N . PHE A 1 292 ? 50.778 2.926 -85.406 1.00 81.06 292 PHE A N 1
ATOM 2444 C CA . PHE A 1 292 ? 52.195 2.550 -85.494 1.00 81.06 292 PHE A CA 1
ATOM 2445 C C . PHE A 1 292 ? 52.394 1.109 -85.970 1.00 81.06 292 PHE A C 1
ATOM 2447 O O . PHE A 1 292 ? 53.314 0.840 -86.741 1.00 81.06 292 PHE A O 1
ATOM 2454 N N . THR A 1 293 ? 51.513 0.193 -85.562 1.00 81.88 293 THR A N 1
ATOM 2455 C CA . THR A 1 293 ? 51.552 -1.204 -86.016 1.00 81.88 293 THR A CA 1
ATOM 2456 C C . THR A 1 293 ? 51.324 -1.302 -87.527 1.00 81.88 293 THR A C 1
ATOM 2458 O O . THR A 1 293 ? 52.055 -2.013 -88.213 1.00 81.88 293 THR A O 1
ATOM 2461 N N . VAL A 1 294 ? 50.360 -0.552 -88.072 1.00 85.19 294 VAL A N 1
ATOM 2462 C CA . VAL A 1 294 ? 50.102 -0.510 -89.522 1.00 85.19 294 VAL A CA 1
ATOM 2463 C C . VAL A 1 294 ? 51.296 0.075 -90.281 1.00 85.19 294 VAL A C 1
ATOM 2465 O O . VAL A 1 294 ? 51.754 -0.527 -91.252 1.00 85.19 294 VAL A O 1
ATOM 2468 N N . LEU A 1 295 ? 51.846 1.205 -89.820 1.00 86.69 295 LEU A N 1
ATOM 2469 C CA . LEU A 1 295 ? 53.026 1.828 -90.434 1.00 86.69 295 LEU A CA 1
ATOM 2470 C C . LEU A 1 295 ? 54.239 0.889 -90.443 1.00 86.69 295 LEU A C 1
ATOM 2472 O O . LEU A 1 295 ? 54.938 0.801 -91.453 1.00 86.69 295 LEU A O 1
ATOM 2476 N N . PHE A 1 296 ? 54.464 0.149 -89.354 1.00 88.19 296 PHE A N 1
ATOM 2477 C CA . PHE A 1 296 ? 55.528 -0.849 -89.282 1.00 88.19 296 PHE A CA 1
ATOM 2478 C C . PHE A 1 296 ? 55.374 -1.920 -90.365 1.00 88.19 296 PHE A C 1
ATOM 2480 O O . PHE A 1 296 ? 56.342 -2.214 -91.062 1.00 88.19 296 PHE A O 1
ATOM 2487 N N . TYR A 1 297 ? 54.172 -2.475 -90.551 1.00 87.25 297 TYR A N 1
ATOM 2488 C CA . TYR A 1 297 ? 53.952 -3.496 -91.576 1.00 87.25 297 TYR A CA 1
ATOM 2489 C C . TYR A 1 297 ? 54.149 -2.956 -92.995 1.00 87.25 297 TYR A C 1
ATOM 2491 O O . TYR A 1 297 ? 54.700 -3.667 -93.831 1.00 87.25 297 TYR A O 1
ATOM 2499 N N . ILE A 1 298 ? 53.783 -1.699 -93.263 1.00 89.56 298 ILE A N 1
ATOM 2500 C CA . ILE A 1 298 ? 54.064 -1.053 -94.556 1.00 89.56 298 ILE A CA 1
ATOM 2501 C C . ILE A 1 298 ? 55.579 -1.000 -94.807 1.00 89.56 298 ILE A C 1
ATOM 2503 O O . ILE A 1 298 ? 56.049 -1.432 -95.860 1.00 89.56 298 ILE A O 1
ATOM 2507 N N . ILE A 1 299 ? 56.355 -0.533 -93.824 1.00 88.44 299 ILE A N 1
ATOM 2508 C CA . ILE A 1 299 ? 57.823 -0.475 -93.912 1.00 88.44 299 ILE A CA 1
ATOM 2509 C C . ILE A 1 299 ? 58.419 -1.883 -94.050 1.00 88.44 299 ILE A C 1
ATOM 2511 O O . ILE A 1 299 ? 59.337 -2.091 -94.842 1.00 88.44 299 ILE A O 1
ATOM 2515 N N . PHE A 1 300 ? 57.882 -2.864 -93.326 1.00 90.25 300 PHE A N 1
ATOM 2516 C CA . PHE A 1 300 ? 58.330 -4.252 -93.386 1.00 90.25 300 PHE A CA 1
ATOM 2517 C C . PHE A 1 300 ? 58.095 -4.876 -94.767 1.00 90.25 300 PHE A C 1
ATOM 2519 O O . PHE A 1 300 ? 58.978 -5.554 -95.284 1.00 90.25 300 PHE A O 1
ATOM 2526 N N . VAL A 1 301 ? 56.957 -4.601 -95.413 1.00 90.56 301 VAL A N 1
ATOM 2527 C CA . VAL A 1 301 ? 56.695 -5.049 -96.791 1.00 90.56 301 VAL A CA 1
ATOM 2528 C C . VAL A 1 301 ? 57.691 -4.423 -97.771 1.00 90.56 301 VAL A C 1
ATOM 2530 O O . VAL A 1 301 ? 58.248 -5.133 -98.606 1.00 90.56 301 VAL A O 1
ATOM 2533 N N . ILE A 1 302 ? 57.979 -3.123 -97.642 1.00 90.38 302 ILE A N 1
ATOM 2534 C CA . ILE A 1 302 ? 59.004 -2.448 -98.460 1.00 90.38 302 ILE A CA 1
ATOM 2535 C C . ILE A 1 302 ? 60.376 -3.103 -98.249 1.00 90.38 302 ILE A C 1
ATOM 2537 O O . ILE A 1 302 ? 61.090 -3.386 -99.213 1.00 90.38 302 ILE A O 1
ATOM 2541 N N . TYR A 1 303 ? 60.730 -3.398 -96.998 1.00 89.19 303 TYR A N 1
ATOM 2542 C CA . TYR A 1 303 ? 61.963 -4.103 -96.663 1.00 89.19 303 TYR A CA 1
ATOM 2543 C C . TYR A 1 303 ? 62.015 -5.504 -97.286 1.00 89.19 303 TYR A C 1
ATOM 2545 O O . TYR A 1 303 ? 63.039 -5.860 -97.862 1.00 89.19 303 TYR A O 1
ATOM 2553 N N . LEU A 1 304 ? 60.924 -6.280 -97.240 1.00 88.75 304 LEU A N 1
ATOM 2554 C CA . LEU A 1 304 ? 60.853 -7.601 -97.876 1.00 88.75 304 LEU A CA 1
ATOM 2555 C C . LEU A 1 304 ? 61.095 -7.523 -99.388 1.00 88.75 304 LEU A C 1
ATOM 2557 O O . LEU A 1 304 ? 61.826 -8.349 -99.933 1.00 88.75 304 LEU A O 1
ATOM 2561 N N . ILE A 1 305 ? 60.533 -6.516 -100.060 1.00 88.94 305 ILE A N 1
ATOM 2562 C CA . ILE A 1 305 ? 60.760 -6.294 -101.494 1.00 88.94 305 ILE A CA 1
ATOM 2563 C C . ILE A 1 305 ? 62.250 -6.027 -101.760 1.00 88.94 305 ILE A C 1
ATOM 2565 O O . ILE A 1 305 ? 62.852 -6.684 -102.611 1.00 88.94 305 ILE A O 1
ATOM 2569 N N . LEU A 1 306 ? 62.877 -5.124 -100.996 1.00 87.62 306 LEU A N 1
ATOM 2570 C CA . LEU A 1 306 ? 64.310 -4.820 -101.118 1.00 87.62 306 LEU A CA 1
ATOM 2571 C C . LEU A 1 306 ? 65.202 -6.028 -100.795 1.00 87.62 306 LEU A C 1
ATOM 2573 O O . LEU A 1 306 ? 66.220 -6.246 -101.453 1.00 87.62 306 LEU A O 1
ATOM 2577 N N . PHE A 1 307 ? 64.815 -6.829 -99.805 1.00 89.38 307 PHE A N 1
ATOM 2578 C CA . PHE A 1 307 ? 65.521 -8.036 -99.386 1.00 89.38 307 PHE A CA 1
ATOM 2579 C C . PHE A 1 307 ? 65.601 -9.070 -100.516 1.00 89.38 307 PHE A C 1
ATOM 2581 O O . PHE A 1 307 ? 66.657 -9.674 -100.735 1.00 89.38 307 PHE A O 1
ATOM 2588 N N . VAL A 1 308 ? 64.503 -9.241 -101.260 1.00 88.38 308 VAL A N 1
ATOM 2589 C CA . VAL A 1 308 ? 64.438 -10.130 -102.428 1.00 88.38 308 VAL A CA 1
ATOM 2590 C C . VAL A 1 308 ? 65.235 -9.553 -103.599 1.00 88.38 308 VAL A C 1
ATOM 2592 O O . VAL A 1 308 ? 66.072 -10.262 -104.159 1.00 88.38 308 VAL A O 1
ATOM 2595 N N . LEU A 1 309 ? 65.038 -8.271 -103.934 1.00 88.75 309 LEU A N 1
ATOM 2596 C CA . LEU A 1 309 ? 65.721 -7.613 -105.060 1.00 88.75 309 LEU A CA 1
ATOM 2597 C C . LEU A 1 309 ? 67.250 -7.648 -104.924 1.00 88.75 309 LEU A C 1
ATOM 2599 O O . LEU A 1 309 ? 67.951 -7.936 -105.891 1.00 88.75 309 LEU A O 1
ATOM 2603 N N . ASN A 1 310 ? 67.772 -7.434 -103.715 1.00 85.31 310 ASN A N 1
ATOM 2604 C CA . ASN A 1 310 ? 69.215 -7.410 -103.460 1.00 85.31 310 ASN A CA 1
ATOM 2605 C C . ASN A 1 310 ? 69.832 -8.800 -103.219 1.00 85.31 310 ASN A C 1
ATOM 2607 O O . ASN A 1 310 ? 71.004 -8.892 -102.858 1.00 85.31 310 ASN A O 1
ATOM 2611 N N . SER A 1 311 ? 69.076 -9.893 -103.389 1.00 82.88 311 SER A N 1
ATOM 2612 C CA . SER A 1 311 ? 69.541 -11.264 -103.113 1.00 82.88 311 SER A CA 1
ATOM 2613 C C . SER A 1 311 ? 70.134 -11.457 -101.704 1.00 82.88 311 SER A C 1
ATOM 2615 O O . SER A 1 311 ? 71.036 -12.274 -101.491 1.00 82.88 311 SER A O 1
ATOM 2617 N N . ALA A 1 312 ? 69.621 -10.710 -100.720 1.00 80.00 312 ALA A N 1
ATOM 2618 C CA . ALA A 1 312 ? 70.173 -10.629 -99.366 1.00 80.00 312 ALA A CA 1
ATOM 2619 C C . ALA A 1 312 ? 70.016 -11.930 -98.550 1.00 80.00 312 ALA A C 1
ATOM 2621 O O . ALA A 1 312 ? 70.635 -12.071 -97.494 1.00 80.00 312 ALA A O 1
ATOM 2622 N N . PHE A 1 313 ? 69.243 -12.895 -99.061 1.00 82.00 313 PHE A N 1
ATOM 2623 C CA . PHE A 1 313 ? 69.003 -14.219 -98.476 1.00 82.00 313 PHE A CA 1
ATOM 2624 C C . PHE A 1 313 ? 70.238 -15.132 -98.439 1.00 82.00 313 PHE A C 1
ATOM 2626 O O . PHE A 1 313 ? 70.234 -16.130 -97.726 1.00 82.00 313 PHE A O 1
ATOM 2633 N N . LYS A 1 314 ? 71.305 -14.815 -99.184 1.00 81.19 314 LYS A N 1
ATOM 2634 C CA . LYS A 1 314 ? 72.538 -15.625 -99.189 1.00 81.19 314 LYS A CA 1
ATOM 2635 C C . LYS A 1 314 ? 73.352 -15.503 -97.895 1.00 81.19 314 LYS A C 1
ATOM 2637 O O . LYS A 1 314 ? 74.208 -16.345 -97.639 1.00 81.19 314 LYS A O 1
ATOM 2642 N N . VAL A 1 315 ? 73.103 -14.470 -97.086 1.00 85.50 315 VAL A N 1
ATOM 2643 C CA . VAL A 1 315 ? 73.805 -14.236 -95.817 1.00 85.50 315 VAL A CA 1
ATOM 2644 C C . VAL A 1 315 ? 72.917 -14.698 -94.652 1.00 85.50 315 VAL A C 1
ATOM 2646 O O . VAL A 1 315 ? 71.829 -14.148 -94.473 1.00 85.50 315 VAL A O 1
ATOM 2649 N N . PRO A 1 316 ? 73.361 -15.652 -93.810 1.00 83.00 316 PRO A N 1
ATOM 2650 C CA . PRO A 1 316 ? 72.525 -16.235 -92.755 1.00 83.00 316 PRO A CA 1
ATOM 2651 C C . PRO A 1 316 ? 72.097 -15.221 -91.682 1.00 83.00 316 PRO A C 1
ATOM 2653 O O . PRO A 1 316 ? 70.998 -15.320 -91.142 1.00 83.00 316 PRO A O 1
ATOM 2656 N N . LEU A 1 317 ? 72.916 -14.196 -91.420 1.00 84.81 317 LEU A N 1
ATOM 2657 C CA . LEU A 1 317 ? 72.595 -13.126 -90.469 1.00 84.81 317 LEU A CA 1
ATOM 2658 C C . LEU A 1 317 ? 71.329 -12.345 -90.873 1.00 84.81 317 LEU A C 1
ATOM 2660 O O . LEU A 1 317 ? 70.517 -11.988 -90.022 1.00 84.81 317 LEU A O 1
ATOM 2664 N N . ASN A 1 318 ? 71.119 -12.134 -92.174 1.00 84.19 318 ASN A N 1
ATOM 2665 C CA . ASN A 1 318 ? 69.976 -11.377 -92.686 1.00 84.19 318 ASN A CA 1
ATOM 2666 C C . ASN A 1 318 ? 68.648 -12.126 -92.484 1.00 84.19 318 ASN A C 1
ATOM 2668 O O . ASN A 1 318 ? 67.609 -11.502 -92.279 1.00 84.19 318 ASN A O 1
ATOM 2672 N N . ILE A 1 319 ? 68.680 -13.462 -92.481 1.00 83.12 319 ILE A N 1
ATOM 2673 C CA . ILE A 1 319 ? 67.507 -14.304 -92.202 1.00 83.12 319 ILE A CA 1
ATOM 2674 C C . ILE A 1 319 ? 67.103 -14.183 -90.725 1.00 83.12 319 ILE A C 1
ATOM 2676 O O . ILE A 1 319 ? 65.916 -14.080 -90.415 1.00 83.12 319 ILE A O 1
ATOM 2680 N N . VAL A 1 320 ? 68.080 -14.122 -89.812 1.00 86.12 320 VAL A N 1
ATOM 2681 C CA . VAL A 1 320 ? 67.828 -13.901 -88.376 1.00 86.12 320 VAL A CA 1
ATOM 2682 C C . VAL A 1 320 ? 67.189 -12.530 -88.137 1.00 86.12 320 VAL A C 1
ATOM 2684 O O . VAL A 1 320 ? 66.205 -12.436 -87.403 1.00 86.12 320 VAL A O 1
ATOM 2687 N N . PHE A 1 321 ? 67.687 -11.477 -88.795 1.00 85.44 321 PHE A N 1
ATOM 2688 C CA . PHE A 1 321 ? 67.088 -10.139 -88.713 1.00 85.44 321 PHE A CA 1
ATOM 2689 C C . PHE A 1 321 ? 65.650 -10.092 -89.242 1.00 85.44 321 PHE A C 1
ATOM 2691 O O . PHE A 1 321 ? 64.794 -9.443 -88.640 1.00 85.44 321 PHE A O 1
ATOM 2698 N N . LEU A 1 322 ? 65.362 -10.808 -90.330 1.00 85.75 322 LEU A N 1
ATOM 2699 C CA . LEU A 1 322 ? 64.019 -10.885 -90.902 1.00 85.75 322 LEU A CA 1
ATOM 2700 C C . LEU A 1 322 ? 63.033 -11.588 -89.958 1.00 85.75 322 LEU A C 1
ATOM 2702 O O . LEU A 1 322 ? 61.924 -11.094 -89.752 1.00 85.75 322 LEU A O 1
ATOM 2706 N N . LEU A 1 323 ? 63.450 -12.690 -89.325 1.00 85.56 323 LEU A N 1
ATOM 2707 C CA . LEU A 1 323 ? 62.656 -13.353 -88.288 1.00 85.56 323 LEU A CA 1
ATOM 2708 C C . LEU A 1 323 ? 62.418 -12.424 -87.095 1.00 85.56 323 LEU A C 1
ATOM 2710 O O . LEU A 1 323 ? 61.283 -12.294 -86.638 1.00 85.56 323 LEU A O 1
ATOM 2714 N N . PHE A 1 324 ? 63.455 -11.724 -86.630 1.00 86.06 324 PHE A N 1
ATOM 2715 C CA . PHE A 1 324 ? 63.324 -10.758 -85.542 1.00 86.06 324 PHE A CA 1
ATOM 2716 C C . PHE A 1 324 ? 62.298 -9.664 -85.867 1.00 86.06 324 PHE A C 1
ATOM 2718 O O . PHE A 1 324 ? 61.404 -9.418 -85.060 1.00 86.06 324 PHE A O 1
ATOM 2725 N N . MET A 1 325 ? 62.360 -9.058 -87.058 1.00 85.38 325 MET A N 1
ATOM 2726 C CA . MET A 1 325 ? 61.375 -8.054 -87.478 1.00 85.38 325 MET A CA 1
ATOM 2727 C C . MET A 1 325 ? 59.958 -8.620 -87.599 1.00 85.38 325 MET A C 1
ATOM 2729 O O . MET A 1 325 ? 59.006 -7.933 -87.240 1.00 85.38 325 MET A O 1
ATOM 2733 N N . CYS A 1 326 ? 59.797 -9.869 -88.037 1.00 83.75 326 CYS A N 1
ATOM 2734 C CA . CYS A 1 326 ? 58.482 -10.504 -88.114 1.00 83.75 326 CYS A CA 1
ATOM 2735 C C . CYS A 1 326 ? 57.832 -10.672 -86.727 1.00 83.75 326 CYS A C 1
ATOM 2737 O O . CYS A 1 326 ? 56.624 -10.492 -86.581 1.00 83.75 326 CYS A O 1
ATOM 2739 N N . PHE A 1 327 ? 58.623 -10.988 -85.697 1.00 83.88 327 PHE A N 1
ATOM 2740 C CA . PHE A 1 327 ? 58.134 -11.137 -84.320 1.00 83.88 327 PHE A CA 1
ATOM 2741 C C . PHE A 1 327 ? 58.132 -9.825 -83.518 1.00 83.88 327 PHE A C 1
ATOM 2743 O O . PHE A 1 327 ? 57.505 -9.753 -82.457 1.00 83.88 327 PHE A O 1
ATOM 2750 N N . PHE A 1 328 ? 58.785 -8.774 -84.019 1.00 82.19 328 PHE A N 1
ATOM 2751 C CA . PHE A 1 328 ? 58.941 -7.494 -83.329 1.00 82.19 328 PHE A CA 1
ATOM 2752 C C . PHE A 1 328 ? 57.610 -6.855 -82.888 1.00 82.19 328 PHE A C 1
ATOM 2754 O O . PHE A 1 328 ? 57.528 -6.468 -81.723 1.00 82.19 328 PHE A O 1
ATOM 2761 N N . PRO A 1 329 ? 56.531 -6.808 -83.700 1.00 79.94 329 PRO A N 1
ATOM 2762 C CA . PRO A 1 329 ? 55.259 -6.211 -83.278 1.00 79.94 329 PRO A CA 1
ATOM 2763 C C . PRO A 1 329 ? 54.613 -6.905 -82.072 1.00 79.94 329 PRO A C 1
ATOM 2765 O O . PRO A 1 329 ? 54.020 -6.245 -81.217 1.00 79.94 329 PRO A O 1
ATOM 2768 N N . LEU A 1 330 ? 54.759 -8.232 -81.969 1.00 75.44 330 LEU A N 1
ATOM 2769 C CA . LEU A 1 330 ? 54.194 -9.028 -80.873 1.00 75.44 330 LEU A CA 1
ATOM 2770 C C . LEU A 1 330 ? 54.919 -8.770 -79.545 1.00 75.44 330 LEU A C 1
ATOM 2772 O O . LEU A 1 330 ? 54.303 -8.806 -78.478 1.00 75.44 330 LEU A O 1
ATOM 2776 N N . ILE A 1 331 ? 56.221 -8.485 -79.616 1.00 75.00 331 ILE A N 1
ATOM 2777 C CA . ILE A 1 331 ? 57.067 -8.185 -78.456 1.00 75.00 331 ILE A CA 1
ATOM 2778 C C . ILE A 1 331 ? 56.934 -6.702 -78.070 1.00 75.00 331 ILE A C 1
ATOM 2780 O O . ILE A 1 331 ? 56.778 -6.375 -76.891 1.00 75.00 331 ILE A O 1
ATOM 2784 N N . TRP A 1 332 ? 56.919 -5.804 -79.059 1.00 75.12 332 TRP A N 1
ATOM 2785 C CA . TRP A 1 332 ? 56.829 -4.353 -78.886 1.00 75.12 332 TRP A CA 1
ATOM 2786 C C . TRP A 1 332 ? 55.555 -3.924 -78.156 1.00 75.12 332 TRP A C 1
ATOM 2788 O O . TRP A 1 332 ? 55.624 -3.160 -77.193 1.00 75.12 332 TRP A O 1
ATOM 2798 N N . ALA A 1 333 ? 54.397 -4.463 -78.553 1.00 69.00 333 ALA A N 1
ATOM 2799 C CA . ALA A 1 333 ? 53.111 -4.080 -77.972 1.00 69.00 333 ALA A CA 1
ATOM 2800 C C . ALA A 1 333 ? 53.001 -4.397 -76.468 1.00 69.00 333 ALA A C 1
ATOM 2802 O O . ALA A 1 333 ? 52.333 -3.672 -75.735 1.00 69.00 333 ALA A O 1
ATOM 2803 N N . ARG A 1 334 ? 53.664 -5.461 -75.988 1.00 68.19 334 ARG A N 1
ATOM 2804 C CA . ARG A 1 334 ? 53.579 -5.897 -74.582 1.00 68.19 334 ARG A CA 1
ATOM 2805 C C . ARG A 1 334 ? 54.708 -5.366 -73.707 1.00 68.19 334 ARG A C 1
ATOM 2807 O O . ARG A 1 334 ? 54.476 -5.042 -72.546 1.00 68.19 334 ARG A O 1
ATOM 2814 N N . VAL A 1 335 ? 55.927 -5.310 -74.238 1.00 69.81 335 VAL A N 1
ATOM 2815 C CA . VAL A 1 335 ? 57.121 -4.974 -73.452 1.00 69.81 335 VAL A CA 1
ATOM 2816 C C . VAL A 1 335 ? 57.428 -3.485 -73.563 1.00 69.81 335 VAL A C 1
ATOM 2818 O O . VAL A 1 335 ? 57.578 -2.806 -72.550 1.00 69.81 335 VAL A O 1
ATOM 2821 N N . PHE A 1 336 ? 57.473 -2.948 -74.780 1.00 69.62 336 PHE A N 1
ATOM 2822 C CA . PHE A 1 336 ? 58.015 -1.613 -75.013 1.00 69.62 336 PHE A CA 1
ATOM 2823 C C . PHE A 1 336 ? 57.107 -0.498 -74.484 1.00 69.62 336 PHE A C 1
ATOM 2825 O O . PHE A 1 336 ? 57.592 0.418 -73.827 1.00 69.62 336 PHE A O 1
ATOM 2832 N N . LEU A 1 337 ? 55.786 -0.616 -74.665 1.00 68.62 337 LEU A N 1
ATOM 2833 C CA . LEU A 1 337 ? 54.821 0.344 -74.110 1.00 68.62 337 LEU A CA 1
ATOM 2834 C C . LEU A 1 337 ? 54.889 0.424 -72.579 1.00 68.62 337 LEU A C 1
ATOM 2836 O O . LEU A 1 337 ? 54.858 1.518 -72.023 1.00 68.62 337 LEU A O 1
ATOM 2840 N N . LYS A 1 338 ? 55.053 -0.713 -71.890 1.00 67.50 338 LYS A N 1
ATOM 2841 C CA . LYS A 1 338 ? 55.170 -0.749 -70.425 1.00 67.50 338 LYS A CA 1
ATOM 2842 C C . LYS A 1 338 ? 56.421 -0.015 -69.937 1.00 67.50 338 LYS A C 1
ATOM 2844 O O . LYS A 1 338 ? 56.345 0.748 -68.977 1.00 67.50 338 LYS A O 1
ATOM 2849 N N . TYR A 1 339 ? 57.562 -0.234 -70.592 1.00 73.38 339 TYR A N 1
ATOM 2850 C CA . TYR A 1 339 ? 58.810 0.437 -70.224 1.00 73.38 339 TYR A CA 1
ATOM 2851 C C . TYR A 1 339 ? 58.820 1.915 -70.621 1.00 73.38 339 TYR A C 1
ATOM 2853 O O . TYR A 1 339 ? 59.302 2.725 -69.836 1.00 73.38 339 TYR A O 1
ATOM 2861 N N . ILE A 1 340 ? 58.227 2.290 -71.761 1.00 72.62 340 ILE A N 1
ATOM 2862 C CA . ILE A 1 340 ? 58.009 3.701 -72.103 1.00 72.62 340 ILE A CA 1
ATOM 2863 C C . ILE A 1 340 ? 57.173 4.380 -71.029 1.00 72.62 340 ILE A C 1
ATOM 2865 O O . ILE A 1 340 ? 57.603 5.409 -70.531 1.00 72.62 340 ILE A O 1
ATOM 2869 N N . LEU A 1 341 ? 56.036 3.802 -70.634 1.00 68.56 341 LEU A N 1
ATOM 2870 C CA . LEU A 1 341 ? 55.166 4.403 -69.622 1.00 68.56 341 LEU A CA 1
ATOM 2871 C C . LEU A 1 341 ? 55.870 4.542 -68.267 1.00 68.56 341 LEU A C 1
ATOM 2873 O O . LEU A 1 341 ? 55.720 5.560 -67.602 1.00 68.56 341 LEU A O 1
ATOM 2877 N N . LEU A 1 342 ? 56.683 3.557 -67.870 1.00 71.31 342 LEU A N 1
ATOM 2878 C CA . LEU A 1 342 ? 57.520 3.651 -66.670 1.00 71.31 342 LEU A CA 1
ATOM 2879 C C . LEU A 1 342 ? 58.539 4.792 -66.764 1.00 71.31 342 LEU A C 1
ATOM 2881 O O . LEU A 1 342 ? 58.700 5.537 -65.802 1.00 71.31 342 LEU A O 1
ATOM 2885 N N . ILE A 1 343 ? 59.202 4.948 -67.912 1.00 77.31 343 ILE A N 1
ATOM 2886 C CA . ILE A 1 343 ? 60.194 6.005 -68.133 1.00 77.31 343 ILE A CA 1
ATOM 2887 C C . ILE A 1 343 ? 59.518 7.376 -68.206 1.00 77.31 343 ILE A C 1
ATOM 2889 O O . ILE A 1 343 ? 59.982 8.310 -67.561 1.00 77.31 343 ILE A O 1
ATOM 2893 N N . THR A 1 344 ? 58.411 7.520 -68.935 1.00 73.94 344 THR A N 1
ATOM 2894 C CA . THR A 1 344 ? 57.679 8.789 -69.025 1.00 73.94 344 THR A CA 1
ATOM 2895 C C . THR A 1 344 ? 57.087 9.177 -67.680 1.00 73.94 344 THR A C 1
ATOM 2897 O O . THR A 1 344 ? 57.148 10.346 -67.329 1.00 73.94 344 THR A O 1
ATOM 2900 N N . ASN A 1 345 ? 56.579 8.224 -66.894 1.00 70.88 345 ASN A N 1
ATOM 2901 C CA . ASN A 1 345 ? 56.069 8.492 -65.549 1.00 70.88 345 ASN A CA 1
ATOM 2902 C C . ASN A 1 345 ? 57.211 8.833 -64.572 1.00 70.88 345 ASN A C 1
ATOM 2904 O O . ASN A 1 345 ? 57.091 9.751 -63.766 1.00 70.88 345 ASN A O 1
ATOM 2908 N N . TYR A 1 346 ? 58.364 8.165 -64.684 1.00 77.00 346 TYR A N 1
ATOM 2909 C CA . TYR A 1 346 ? 59.570 8.536 -63.939 1.00 77.00 346 TYR A CA 1
ATOM 2910 C C . TYR A 1 346 ? 60.029 9.963 -64.273 1.00 77.00 346 TYR A C 1
ATOM 2912 O O . TYR A 1 346 ? 60.298 10.740 -63.363 1.00 77.00 346 TYR A O 1
ATOM 2920 N N . LEU A 1 347 ? 60.064 10.332 -65.557 1.00 75.81 347 LEU A N 1
ATOM 2921 C CA . LEU A 1 347 ? 60.427 11.680 -66.000 1.00 75.81 347 LEU A CA 1
ATOM 2922 C C . LEU A 1 347 ? 59.380 12.724 -65.588 1.00 75.81 347 LEU A C 1
ATOM 2924 O O . LEU A 1 347 ? 59.751 13.785 -65.101 1.00 75.81 347 LEU A O 1
ATOM 2928 N N . TYR A 1 348 ? 58.087 12.420 -65.721 1.00 70.00 348 TYR A N 1
ATOM 2929 C CA . TYR A 1 348 ? 56.990 13.310 -65.331 1.00 70.00 348 TYR A CA 1
ATOM 2930 C C . TYR A 1 348 ? 57.001 13.609 -63.827 1.00 70.00 348 TYR A C 1
ATOM 2932 O O . TYR A 1 348 ? 56.823 14.754 -63.427 1.00 70.00 348 TYR A O 1
ATOM 2940 N N . ASN A 1 349 ? 57.314 12.618 -62.986 1.00 67.25 349 ASN A N 1
ATOM 2941 C CA . ASN A 1 349 ? 57.440 12.819 -61.539 1.00 67.25 349 ASN A CA 1
ATOM 2942 C C . ASN A 1 349 ? 58.665 13.652 -61.118 1.00 67.25 349 ASN A C 1
ATOM 2944 O O . ASN A 1 349 ? 58.739 14.057 -59.962 1.00 67.25 349 ASN A O 1
ATOM 2948 N N . GLN A 1 350 ? 59.608 13.918 -62.027 1.00 74.69 350 GLN A N 1
ATOM 2949 C CA . GLN A 1 350 ? 60.747 14.816 -61.796 1.00 74.69 350 GLN A CA 1
ATOM 2950 C C . GLN A 1 350 ? 60.481 16.249 -62.288 1.00 74.69 350 GLN A C 1
ATOM 2952 O O . GLN A 1 350 ? 61.290 17.143 -62.041 1.00 74.69 350 GLN A O 1
ATOM 2957 N N . ILE A 1 351 ? 59.360 16.491 -62.978 1.00 69.75 351 ILE A N 1
ATOM 2958 C CA . ILE A 1 351 ? 58.947 17.831 -63.404 1.00 69.75 351 ILE A CA 1
ATOM 2959 C C . ILE A 1 351 ? 58.169 18.480 -62.244 1.00 69.75 351 ILE A C 1
ATOM 2961 O O . ILE A 1 351 ? 57.265 17.850 -61.689 1.00 69.75 351 ILE A O 1
ATOM 2965 N N . PRO A 1 352 ? 58.490 19.725 -61.841 1.00 61.75 352 PRO A N 1
ATOM 2966 C CA . PRO A 1 352 ? 57.760 20.405 -60.777 1.00 61.75 352 PRO A CA 1
ATOM 2967 C C . PRO A 1 352 ? 56.286 20.582 -61.170 1.00 61.75 352 PRO A C 1
ATOM 2969 O O . PRO A 1 352 ? 55.978 21.173 -62.206 1.00 61.75 352 PRO A O 1
ATOM 2972 N N . ARG A 1 353 ? 55.373 20.066 -60.339 1.00 54.59 353 ARG A N 1
ATOM 2973 C CA . ARG A 1 353 ? 53.923 20.169 -60.565 1.00 54.59 353 ARG A CA 1
ATOM 2974 C C . ARG A 1 353 ? 53.464 21.614 -60.361 1.00 54.59 353 ARG A C 1
ATOM 2976 O O . ARG A 1 353 ? 53.773 22.228 -59.341 1.00 54.59 353 ARG A O 1
ATOM 2983 N N . ASN A 1 354 ? 52.757 22.167 -61.345 1.00 52.00 354 ASN A N 1
ATOM 2984 C CA . ASN A 1 354 ? 52.271 23.545 -61.322 1.00 52.00 354 ASN A CA 1
ATOM 2985 C C . ASN A 1 354 ? 50.841 23.578 -60.758 1.00 52.00 354 ASN A C 1
ATOM 2987 O O . ASN A 1 354 ? 49.926 23.012 -61.346 1.00 52.00 354 ASN A O 1
ATOM 2991 N N . VAL A 1 355 ? 50.663 24.263 -59.627 1.00 51.31 355 VAL A N 1
ATOM 2992 C CA . VAL A 1 355 ? 49.471 24.227 -58.751 1.00 51.31 355 VAL A CA 1
ATOM 2993 C C . VAL A 1 355 ? 48.162 24.662 -59.439 1.00 51.31 355 VAL A C 1
ATOM 2995 O O . VAL A 1 355 ? 47.083 24.390 -58.931 1.00 51.31 355 VAL A O 1
ATOM 2998 N N . TYR A 1 356 ? 48.226 25.318 -60.599 1.00 46.78 356 TYR A N 1
ATOM 2999 C CA . TYR A 1 356 ? 47.053 25.896 -61.268 1.00 46.78 356 TYR A CA 1
ATOM 3000 C C . TYR A 1 356 ? 46.341 24.987 -62.282 1.00 46.78 356 TYR A C 1
ATOM 3002 O O . TYR A 1 356 ? 45.277 25.371 -62.762 1.00 46.78 356 TYR A O 1
ATOM 3010 N N . TYR A 1 357 ? 46.892 23.816 -62.620 1.00 48.34 357 TYR A N 1
ATOM 3011 C CA . TYR A 1 357 ? 46.297 22.924 -63.632 1.00 48.34 357 TYR A CA 1
ATOM 3012 C C . TYR A 1 357 ? 45.953 21.516 -63.133 1.00 48.34 357 TYR A C 1
ATOM 3014 O O . TYR A 1 357 ? 45.336 20.764 -63.882 1.00 48.34 357 TYR A O 1
ATOM 3022 N N . ASP A 1 358 ? 46.272 21.192 -61.881 1.00 42.31 358 ASP A N 1
ATOM 3023 C CA . ASP A 1 358 ? 45.924 19.909 -61.267 1.00 42.31 358 ASP A CA 1
ATOM 3024 C C . ASP A 1 358 ? 44.781 20.123 -60.255 1.00 42.31 358 ASP A C 1
ATOM 3026 O O . ASP A 1 358 ? 45.025 20.407 -59.081 1.00 42.31 358 ASP A O 1
ATOM 3030 N N . ILE A 1 359 ? 43.534 20.028 -60.742 1.00 36.16 359 ILE A N 1
ATOM 3031 C CA . ILE A 1 359 ? 42.327 19.748 -59.937 1.00 36.16 359 ILE A CA 1
ATOM 3032 C C . ILE A 1 359 ? 41.994 18.270 -60.091 1.00 36.16 359 ILE A C 1
ATOM 3034 O O . ILE A 1 359 ? 41.923 17.819 -61.259 1.00 36.16 359 ILE A O 1
#